Protein AF-A0A2D5ET65-F1 (afdb_monomer_lite)

Foldseek 3Di:
DPDDPPLCVVLQVVLALADPVLLVLLVVLLVPDPDPCSLVLLLLLLLLLLLLVLLLDCVLFFADDDPDDQQPDFCLLVLVLNLLSLVSNLVSLCSSLDPVNVVLVVLVVCCVPPPDPVVNVVSVVVLPDQPHVNSLSSVSNVQSVVLSVVSVVQSVDPGRHPVNSSVSSVSSNVSLCPRNNRNSNDALRDHPSHLDDPDPLLSVLLVLFDPLQNNLLVSLVSLLVVLLVLLVVLLVQLVDLVRNSNNSSSSSVSSVNLVVNLCCLLPVSLVSSVVRLVVVQVPQDPVCCVVCVVVSVVSVVLSVLLSVLSNVLSVLLVVLSCCLRHPQAHGSVPCPSDNCRSVSSNVSSVSNNVSSVVSSVSSSVSSHDDDD

pLDDT: mean 89.98, std 10.89, range [30.38, 98.56]

Secondary structure (DSSP, 8-state):
------TTHHHHHHT-SS-HHHHHHHHHHHHH---TTHHHHHHHHHHHHHHHHHHTSGGGSSSSPP-S-TTTS-THHHHHHHHHHHHHHHHHHHHHHGGGHHHHHHHHHHHHH---HHHHHHHHHHHT--SSHHHHHHHHHHHHHHHHHHHHHHHTSS---HHHHHHHHHHHHHHHHH-SS----STT---TTT-----HHHHHHHHTS-HHHHHHHHHHHHHHHHHHHHHHHHHHHHTSTTTGGGHHHHHHHHHHHHHHHHHIIIIIHHHHHHHHHHHHHHTS-GGGTTTTHHHHHHHHHHHHHHHHHHHHHHHHHHHHHHHIIIIIS--TTTSTT-TTHHHHHHHHHHHHHHHHHHHHHHHHHHHSPPP-

Sequence (372 aa):
MRSGRDVYANLLRDTRGLRREQSRAREGWYAQLDWERKEETLFELEMLLKGFACFGNPRNHPGKPTQEPPVAHDFGAELRIVRDALEQSIDRIRQLLGERDRAFVFSRYLETVLPEDSLRSRLIREQLSQDTPEESLFVLRNTFSSFLEMAEGLLRLGRVSHRLYFSLLGMITREVGRNTYFNPLVALEFRGEFDRIRHADVLEALHDVHEAGHRVVSVTFLALFRALRYVELVDQYAADPATAQRAYVILSVFRSDLRALCRYVGRRACHVMADSFEKRLLDVPAHEIGPRFEDLGHEAARLVSLRATLENLANVLRVEVRRTFERDVPSPAQAGAGEDLGPQLVVATASLRATIHHAITTLCAEIRPRAS

Radius of gyration: 23.4 Å; chains: 1; bounding box: 53×51×70 Å

Structure (mmCIF, N/CA/C/O backbone):
data_AF-A0A2D5ET65-F1
#
_entry.id   AF-A0A2D5ET65-F1
#
loop_
_atom_site.group_PDB
_atom_site.id
_atom_site.type_symbol
_atom_site.label_atom_id
_atom_site.label_alt_id
_atom_site.label_comp_id
_atom_site.label_asym_id
_atom_site.label_entity_id
_atom_site.label_seq_id
_atom_site.pdbx_PDB_ins_code
_atom_site.Cartn_x
_atom_site.Cartn_y
_atom_site.Cartn_z
_atom_site.occupancy
_atom_site.B_iso_or_equiv
_atom_site.auth_seq_id
_atom_site.auth_comp_id
_atom_site.auth_asym_id
_atom_site.auth_atom_id
_atom_site.pdbx_PDB_model_num
ATOM 1 N N . MET A 1 1 ? -7.533 -6.894 -34.050 1.00 30.38 1 MET A N 1
ATOM 2 C CA . MET A 1 1 ? -7.508 -6.710 -32.581 1.00 30.38 1 MET A CA 1
ATOM 3 C C . MET A 1 1 ? -6.533 -7.717 -31.991 1.00 30.38 1 MET A C 1
ATOM 5 O O . MET A 1 1 ? -6.853 -8.898 -31.944 1.00 30.38 1 MET A O 1
ATOM 9 N N . ARG A 1 2 ? -5.308 -7.298 -31.644 1.00 33.72 2 ARG A N 1
ATOM 10 C CA . ARG A 1 2 ? -4.352 -8.174 -30.947 1.00 33.72 2 ARG A CA 1
ATOM 11 C C . ARG A 1 2 ? -4.890 -8.396 -29.532 1.00 33.72 2 ARG A C 1
ATOM 13 O O . ARG A 1 2 ? -5.040 -7.435 -28.789 1.00 33.72 2 ARG A O 1
ATOM 20 N N . SER A 1 3 ? -5.251 -9.637 -29.209 1.00 34.97 3 SER A N 1
ATOM 21 C CA . SER A 1 3 ? -5.684 -10.051 -27.871 1.00 34.97 3 SER A CA 1
ATOM 22 C C . SER A 1 3 ? -4.664 -9.567 -26.841 1.00 34.97 3 SER A C 1
ATOM 24 O O . SER A 1 3 ? -3.491 -9.927 -26.942 1.00 34.97 3 SER A O 1
ATOM 26 N N . GLY A 1 4 ? -5.114 -8.728 -25.903 1.00 39.25 4 GLY A N 1
ATOM 27 C CA . GLY A 1 4 ? -4.302 -8.056 -24.892 1.00 39.25 4 GLY A CA 1
ATOM 28 C C . GLY A 1 4 ? -3.528 -9.046 -24.034 1.00 39.25 4 GLY A C 1
ATOM 29 O O . GLY A 1 4 ? -4.026 -9.548 -23.028 1.00 39.25 4 GLY A O 1
ATOM 30 N N . ARG A 1 5 ? -2.297 -9.346 -24.447 1.00 46.94 5 ARG A N 1
ATOM 31 C CA . ARG A 1 5 ? -1.313 -9.992 -23.590 1.00 46.94 5 ARG A CA 1
ATOM 32 C C . ARG A 1 5 ? -1.000 -8.953 -22.520 1.00 46.94 5 ARG A C 1
ATOM 34 O O . ARG A 1 5 ? -0.381 -7.942 -22.818 1.00 46.94 5 ARG A O 1
ATOM 41 N N . ASP A 1 6 ? -1.540 -9.155 -21.325 1.00 65.00 6 ASP A N 1
ATOM 42 C CA . ASP A 1 6 ? -1.332 -8.259 -20.194 1.00 65.00 6 ASP A CA 1
ATOM 43 C C . ASP A 1 6 ? 0.184 -8.154 -19.942 1.00 65.00 6 ASP A C 1
ATOM 45 O O . ASP A 1 6 ? 0.849 -9.127 -19.577 1.00 65.00 6 ASP A O 1
ATOM 49 N N . VAL A 1 7 ? 0.737 -6.995 -20.309 1.00 66.19 7 VAL A N 1
ATOM 50 C CA . VAL A 1 7 ? 2.163 -6.764 -20.608 1.00 66.19 7 VAL A CA 1
ATOM 51 C C . VAL A 1 7 ? 3.044 -7.128 -19.420 1.00 66.19 7 VAL A C 1
ATOM 53 O O . VAL A 1 7 ? 4.136 -7.665 -19.564 1.00 66.19 7 VAL A O 1
ATOM 56 N N . TYR A 1 8 ? 2.511 -6.937 -18.221 1.00 70.12 8 TYR A N 1
ATOM 57 C CA . TYR A 1 8 ? 3.154 -7.204 -16.944 1.00 70.12 8 TYR A CA 1
ATOM 58 C C . TYR A 1 8 ? 2.434 -8.309 -16.150 1.00 70.12 8 TYR A C 1
ATOM 60 O O . TYR A 1 8 ? 2.667 -8.447 -14.950 1.00 70.12 8 TYR A O 1
ATOM 68 N N . ALA A 1 9 ? 1.622 -9.158 -16.795 1.00 72.88 9 ALA A N 1
ATOM 69 C CA . ALA A 1 9 ? 0.889 -10.250 -16.141 1.00 72.88 9 ALA A CA 1
ATOM 70 C C . ALA A 1 9 ? 1.791 -11.178 -15.324 1.00 72.88 9 ALA A C 1
ATOM 72 O O . ALA A 1 9 ? 1.399 -11.650 -14.259 1.00 72.88 9 ALA A O 1
ATOM 73 N N . ASN A 1 10 ? 3.013 -11.434 -15.802 1.00 68.25 10 ASN A N 1
ATOM 74 C CA . ASN A 1 10 ? 3.985 -12.251 -15.075 1.00 68.25 10 ASN A CA 1
ATOM 75 C C . ASN A 1 10 ? 4.398 -11.585 -13.755 1.00 68.25 10 ASN A C 1
ATOM 77 O O . ASN A 1 10 ? 4.518 -12.264 -12.743 1.00 68.25 10 ASN A O 1
ATOM 81 N N . LEU A 1 11 ? 4.518 -10.254 -13.720 1.00 69.06 11 LEU A N 1
ATOM 82 C CA . LEU A 1 11 ? 4.798 -9.521 -12.483 1.00 69.06 11 LEU A CA 1
ATOM 83 C C . LEU A 1 11 ? 3.614 -9.535 -11.529 1.00 69.06 11 LEU A C 1
ATOM 85 O O . LEU A 1 11 ? 3.826 -9.606 -10.328 1.00 69.06 11 LEU A O 1
ATOM 89 N N . LEU A 1 12 ? 2.388 -9.534 -12.049 1.00 72.31 12 LEU A N 1
ATOM 90 C CA . LEU A 1 12 ? 1.201 -9.704 -11.218 1.00 72.31 12 LEU A CA 1
ATOM 91 C C . LEU A 1 12 ? 1.056 -11.136 -10.691 1.00 72.31 12 LEU A C 1
ATOM 93 O O . LEU A 1 12 ? 0.408 -11.312 -9.666 1.00 72.31 12 LEU A O 1
ATOM 97 N N . ARG A 1 13 ? 1.619 -12.149 -11.371 1.00 62.97 13 ARG A N 1
ATOM 98 C CA . ARG A 1 13 ? 1.525 -13.582 -11.022 1.00 62.97 13 ARG A CA 1
ATOM 99 C C . ARG A 1 13 ? 2.645 -14.071 -10.100 1.00 62.97 13 ARG A C 1
ATOM 101 O O . ARG A 1 13 ? 2.358 -14.809 -9.161 1.00 62.97 13 ARG A O 1
ATOM 108 N N . ASP A 1 14 ? 3.889 -13.673 -10.354 1.00 55.34 14 ASP A N 1
ATOM 109 C CA . ASP A 1 14 ? 5.079 -14.259 -9.717 1.00 55.34 14 ASP A CA 1
ATOM 110 C C . ASP A 1 14 ? 5.431 -13.627 -8.363 1.00 55.34 14 ASP A C 1
ATOM 112 O O . ASP A 1 14 ? 6.224 -14.188 -7.608 1.00 55.34 14 ASP A O 1
ATOM 116 N N . THR A 1 15 ? 4.845 -12.481 -8.008 1.00 53.44 15 THR A N 1
ATOM 117 C CA . THR A 1 15 ? 5.136 -11.815 -6.729 1.00 53.44 15 THR A CA 1
ATOM 118 C C . THR A 1 15 ? 4.282 -12.300 -5.560 1.00 53.44 15 THR A C 1
ATOM 120 O O . THR A 1 15 ? 4.496 -11.828 -4.458 1.00 53.44 15 THR A O 1
ATOM 123 N N . ARG A 1 16 ? 3.329 -13.219 -5.766 1.00 59.84 16 ARG A N 1
ATOM 124 C CA . ARG A 1 16 ? 2.088 -13.273 -4.973 1.00 59.84 16 ARG A CA 1
ATOM 125 C C . ARG A 1 16 ? 2.159 -13.746 -3.520 1.00 59.84 16 ARG A C 1
ATOM 127 O O . ARG A 1 16 ? 1.126 -13.629 -2.866 1.00 59.84 16 ARG A O 1
ATOM 134 N N . GLY A 1 17 ? 3.242 -14.362 -3.035 1.00 62.38 17 GLY A N 1
ATOM 135 C CA . GLY A 1 17 ? 3.301 -15.013 -1.703 1.00 62.38 17 GLY A CA 1
ATOM 136 C C . GLY A 1 17 ? 2.285 -16.160 -1.470 1.00 62.38 17 GLY A C 1
ATOM 137 O O . GLY A 1 17 ? 2.505 -17.029 -0.632 1.00 62.38 17 GLY A O 1
ATOM 138 N N . LEU A 1 18 ? 1.209 -16.190 -2.259 1.00 76.38 18 LEU A N 1
ATOM 139 C CA . LEU A 1 18 ? 0.113 -17.133 -2.343 1.00 76.38 18 LEU A CA 1
ATOM 140 C C . LEU A 1 18 ? 0.489 -18.283 -3.265 1.00 76.38 18 LEU A C 1
ATOM 142 O O . LEU A 1 18 ? 1.074 -18.100 -4.339 1.00 76.38 18 LEU A O 1
ATOM 146 N N . ARG A 1 19 ? 0.043 -19.481 -2.898 1.00 80.88 19 ARG A N 1
ATOM 147 C CA . ARG A 1 19 ? 0.036 -20.622 -3.814 1.00 80.88 19 ARG A CA 1
ATOM 148 C C . ARG A 1 19 ? -0.907 -20.325 -4.984 1.00 80.88 19 ARG A C 1
ATOM 150 O O . ARG A 1 19 ? -1.872 -19.573 -4.853 1.00 80.88 19 ARG A O 1
ATOM 157 N N . ARG A 1 20 ? -0.666 -20.956 -6.139 1.00 80.69 20 ARG A N 1
ATOM 158 C CA . ARG A 1 20 ? -1.484 -20.764 -7.356 1.00 80.69 20 ARG A CA 1
ATOM 159 C C . ARG A 1 20 ? -2.983 -20.967 -7.106 1.00 80.69 20 ARG A C 1
ATOM 161 O O . ARG A 1 20 ? -3.789 -20.221 -7.646 1.00 80.69 20 ARG A O 1
ATOM 168 N N . GLU A 1 21 ? -3.341 -21.954 -6.290 1.00 85.25 21 GLU A N 1
ATOM 169 C CA . GLU A 1 21 ? -4.730 -22.261 -5.924 1.00 85.25 21 GLU A CA 1
ATOM 170 C C . GLU A 1 21 ? -5.370 -21.144 -5.098 1.00 85.25 21 GLU A C 1
ATOM 172 O O . GLU A 1 21 ? -6.413 -20.629 -5.487 1.00 85.25 21 GLU A O 1
ATOM 177 N N . GLN A 1 22 ? -4.695 -20.692 -4.038 1.00 88.69 22 GLN A N 1
ATOM 178 C CA . GLN A 1 22 ? -5.138 -19.565 -3.207 1.00 88.69 22 GLN A CA 1
ATOM 179 C C . GLN A 1 22 ? -5.303 -18.300 -4.051 1.00 88.69 22 GLN A C 1
ATOM 181 O O . GLN A 1 22 ? -6.289 -17.578 -3.955 1.00 88.69 22 GLN A O 1
ATOM 186 N N . SER A 1 23 ? -4.365 -18.053 -4.959 1.00 85.75 23 SER A N 1
ATOM 187 C CA . SER A 1 23 ? -4.477 -16.909 -5.845 1.00 85.75 23 SER A CA 1
ATOM 188 C C . SER A 1 23 ? -5.708 -16.974 -6.756 1.00 85.75 23 SER A C 1
ATOM 190 O O . SER A 1 23 ? -6.342 -15.944 -6.959 1.00 85.75 23 SER A O 1
ATOM 192 N N . ARG A 1 24 ? -6.052 -18.150 -7.294 1.00 87.94 24 ARG A N 1
ATOM 193 C CA . ARG A 1 24 ? -7.265 -18.333 -8.107 1.00 87.94 24 ARG 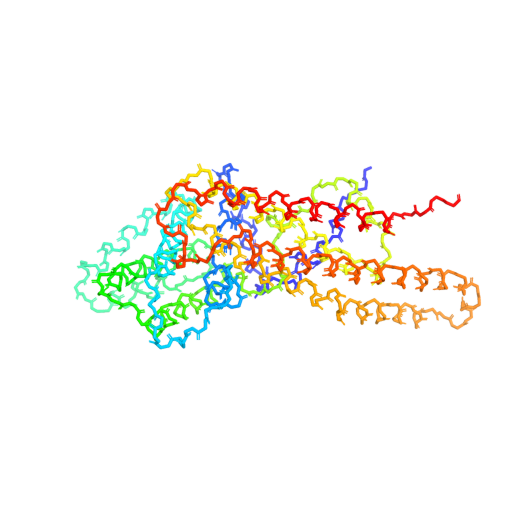A CA 1
ATOM 194 C C . ARG A 1 24 ? -8.533 -18.204 -7.269 1.00 87.94 24 ARG A C 1
ATOM 196 O O . ARG A 1 24 ? -9.487 -17.588 -7.727 1.00 87.94 24 ARG A O 1
ATOM 203 N N . ALA A 1 25 ? -8.536 -18.757 -6.057 1.00 92.12 25 ALA A N 1
ATOM 204 C CA . ALA A 1 25 ? -9.659 -18.642 -5.131 1.00 92.12 25 ALA A CA 1
ATOM 205 C C . ALA A 1 25 ? -9.938 -17.173 -4.783 1.00 92.12 25 ALA A C 1
ATOM 207 O O . ALA A 1 25 ? -11.079 -16.729 -4.856 1.00 92.12 25 ALA A O 1
ATOM 208 N N . ARG A 1 26 ? -8.886 -16.391 -4.519 1.00 92.31 26 ARG A N 1
ATOM 209 C CA . ARG A 1 26 ? -8.985 -14.949 -4.274 1.00 92.31 26 ARG A CA 1
ATOM 210 C C . ARG A 1 26 ? -9.481 -14.161 -5.485 1.00 92.31 26 ARG A C 1
ATOM 212 O O . ARG A 1 26 ? -10.357 -13.318 -5.331 1.00 92.31 26 ARG A O 1
ATOM 219 N N . GLU A 1 27 ? -8.957 -14.440 -6.679 1.00 90.75 27 GLU A N 1
ATOM 220 C CA . GLU A 1 27 ? -9.432 -13.812 -7.921 1.00 90.75 27 GLU A CA 1
ATOM 221 C C . GLU A 1 27 ? -10.915 -14.125 -8.181 1.00 90.75 27 GLU A C 1
ATOM 223 O O . GLU A 1 27 ? -11.681 -13.227 -8.529 1.00 90.75 27 GLU A O 1
ATOM 228 N N . GLY A 1 28 ? -11.326 -15.381 -7.973 1.00 93.00 28 GLY A N 1
ATOM 229 C CA . GLY A 1 28 ? -12.716 -15.818 -8.101 1.00 93.00 28 GLY A CA 1
ATOM 230 C C . GLY A 1 28 ? -13.639 -15.131 -7.095 1.00 93.00 28 GLY A C 1
ATOM 231 O O . GLY A 1 28 ? -14.669 -14.589 -7.488 1.00 93.00 28 GLY A O 1
ATOM 232 N N . TRP A 1 29 ? -13.232 -15.077 -5.826 1.00 94.75 29 TRP A N 1
ATOM 233 C CA . TRP A 1 29 ? -13.937 -14.339 -4.777 1.00 94.75 29 TRP A CA 1
ATOM 234 C C . TRP A 1 29 ? -14.101 -12.857 -5.134 1.00 94.75 29 TRP A C 1
ATOM 236 O O . TRP A 1 29 ? -15.211 -12.332 -5.138 1.00 94.75 29 TRP A O 1
ATOM 246 N N . TYR A 1 30 ? -13.010 -12.186 -5.510 1.00 94.38 30 TYR A N 1
ATOM 247 C CA . TYR A 1 30 ? -13.035 -10.764 -5.849 1.00 94.38 30 TYR A CA 1
ATOM 248 C C . TYR A 1 30 ? -13.949 -10.461 -7.049 1.00 94.38 30 TYR A C 1
ATOM 250 O O . TYR A 1 30 ? -14.651 -9.443 -7.078 1.00 94.38 30 TYR A O 1
ATOM 258 N N . ALA A 1 31 ? -13.978 -11.353 -8.045 1.00 93.38 31 ALA A N 1
ATOM 259 C CA . ALA A 1 31 ? -14.874 -11.231 -9.190 1.00 93.38 31 ALA A CA 1
ATOM 260 C C . ALA A 1 31 ? -16.355 -11.308 -8.781 1.00 93.38 31 ALA A C 1
ATOM 262 O O . ALA A 1 31 ? -17.164 -10.576 -9.346 1.00 93.38 31 ALA A O 1
ATOM 263 N N . GLN A 1 32 ? -16.686 -12.129 -7.779 1.00 93.69 32 GLN A N 1
ATOM 264 C CA . GLN A 1 32 ? -18.047 -12.333 -7.270 1.00 93.69 32 GLN A CA 1
ATOM 265 C C . GLN A 1 32 ? -18.545 -11.227 -6.330 1.00 93.69 32 GLN A C 1
ATOM 267 O O . GLN A 1 32 ? -19.740 -11.171 -6.055 1.00 93.69 32 GLN A O 1
ATOM 272 N N . LEU A 1 33 ? -17.666 -10.349 -5.833 1.00 92.50 33 LEU A N 1
ATOM 273 C CA . LEU A 1 33 ? -18.083 -9.224 -4.995 1.00 92.50 33 LEU A CA 1
ATOM 274 C C . LEU A 1 33 ? -18.996 -8.268 -5.777 1.00 92.50 33 LEU A C 1
ATOM 276 O O . LEU A 1 33 ? -18.546 -7.623 -6.731 1.00 92.50 33 LEU A O 1
ATOM 280 N N . ASP A 1 34 ? -20.239 -8.142 -5.319 1.00 86.19 34 ASP A N 1
ATOM 281 C CA . ASP A 1 34 ? -21.265 -7.233 -5.846 1.00 86.19 34 ASP A CA 1
ATOM 282 C C . ASP A 1 34 ? -21.237 -5.883 -5.105 1.00 86.19 34 ASP A C 1
ATOM 284 O O . ASP A 1 34 ? -22.202 -5.432 -4.493 1.00 86.19 34 ASP A O 1
ATOM 288 N N . TRP A 1 35 ? -20.049 -5.279 -5.059 1.00 88.62 35 TRP A N 1
ATOM 289 C CA . TRP A 1 35 ? -19.798 -4.002 -4.397 1.00 88.62 35 TRP A CA 1
ATOM 290 C C . TRP A 1 35 ? -19.072 -3.074 -5.366 1.00 88.62 35 TRP A C 1
ATOM 292 O O . TRP A 1 35 ? -17.974 -3.390 -5.826 1.00 88.62 35 TRP A O 1
ATOM 302 N N . GLU A 1 36 ? -19.681 -1.928 -5.676 1.00 87.56 36 GLU A N 1
ATOM 303 C CA . GLU A 1 36 ? -19.186 -0.999 -6.702 1.00 87.56 36 GLU A CA 1
ATOM 304 C C . GLU A 1 36 ? -17.771 -0.498 -6.380 1.00 87.56 36 GLU A C 1
ATOM 306 O O . GLU A 1 36 ? -16.881 -0.524 -7.227 1.00 87.56 36 GLU A O 1
ATOM 311 N N . ARG A 1 37 ? -17.527 -0.157 -5.110 1.00 92.56 37 ARG A N 1
ATOM 312 C CA . ARG A 1 37 ? -16.246 0.376 -4.626 1.00 92.56 37 ARG A CA 1
ATOM 313 C C . ARG A 1 37 ? -15.259 -0.705 -4.172 1.00 92.56 37 ARG A C 1
ATOM 315 O O . ARG A 1 37 ? -14.340 -0.424 -3.403 1.00 92.56 37 ARG A O 1
ATOM 322 N N . LYS A 1 38 ? -15.421 -1.962 -4.611 1.00 94.50 38 LYS A N 1
ATOM 323 C CA . LYS A 1 38 ? -14.597 -3.096 -4.138 1.00 94.50 38 LYS A CA 1
ATOM 324 C C . LYS A 1 38 ? -13.105 -2.930 -4.364 1.00 94.50 38 LYS A C 1
ATOM 326 O O . LYS A 1 38 ? -12.321 -3.377 -3.531 1.00 94.50 38 LYS A O 1
ATOM 331 N N . GLU A 1 39 ? -12.714 -2.267 -5.446 1.00 95.19 39 GLU A N 1
ATOM 332 C CA . GLU A 1 39 ? -11.307 -2.010 -5.746 1.00 95.19 39 GLU A CA 1
ATOM 333 C C . GLU A 1 39 ? -10.684 -1.023 -4.756 1.00 95.19 39 GLU A C 1
ATOM 335 O O . GLU A 1 39 ? -9.571 -1.246 -4.276 1.00 95.19 39 GLU A O 1
ATOM 340 N N . GLU A 1 40 ? -11.403 0.052 -4.424 1.00 95.88 40 GLU A N 1
ATOM 341 C CA . GLU A 1 40 ? -10.958 1.037 -3.436 1.00 95.88 40 GLU A CA 1
ATOM 342 C C . GLU A 1 40 ? -10.952 0.437 -2.033 1.00 95.88 40 GLU A C 1
ATOM 344 O O . GLU A 1 40 ? -9.943 0.536 -1.339 1.00 95.88 40 GLU A O 1
ATOM 349 N N . THR A 1 41 ? -12.028 -0.255 -1.645 1.00 97.25 41 THR A N 1
ATOM 350 C CA . THR A 1 41 ? -12.149 -0.904 -0.334 1.00 97.25 41 THR A CA 1
ATOM 351 C C . THR A 1 41 ? -11.035 -1.931 -0.112 1.00 97.25 41 THR A C 1
ATOM 353 O O . THR A 1 41 ? -10.410 -1.939 0.949 1.00 97.25 41 THR A O 1
ATOM 356 N N . LEU A 1 42 ? -10.761 -2.791 -1.102 1.00 97.12 42 LEU A N 1
ATOM 357 C CA . LEU A 1 42 ? -9.716 -3.810 -0.992 1.00 97.12 42 LEU A CA 1
ATOM 358 C C . LEU A 1 42 ? -8.314 -3.190 -0.973 1.00 97.12 42 LEU A C 1
ATOM 360 O O . LEU A 1 42 ? -7.465 -3.618 -0.190 1.00 97.12 42 LEU A O 1
ATOM 364 N N . PHE A 1 43 ? -8.071 -2.181 -1.811 1.00 97.44 43 PHE A N 1
ATOM 365 C CA . PHE A 1 43 ? -6.802 -1.460 -1.808 1.00 97.44 43 PHE A CA 1
ATOM 366 C C . PHE A 1 43 ? -6.538 -0.796 -0.459 1.00 97.44 43 PHE A C 1
ATOM 368 O O . PHE A 1 43 ? -5.467 -0.975 0.117 1.00 97.44 43 PHE A O 1
ATOM 375 N N . GLU A 1 44 ? -7.517 -0.057 0.059 1.00 98.38 44 GLU A N 1
ATOM 376 C CA . GLU A 1 44 ? -7.417 0.623 1.343 1.00 98.38 44 GLU A CA 1
ATOM 377 C C . GLU A 1 44 ? -7.165 -0.372 2.478 1.00 98.38 44 GLU A C 1
ATOM 379 O O . GLU A 1 44 ? -6.250 -0.155 3.272 1.00 98.38 44 GLU A O 1
ATOM 384 N N . LEU A 1 45 ? -7.894 -1.498 2.509 1.00 98.56 45 LEU A N 1
ATOM 385 C CA . LEU A 1 45 ? -7.647 -2.562 3.479 1.00 98.56 45 LEU A CA 1
ATOM 386 C C . LEU A 1 45 ? -6.195 -3.046 3.406 1.00 98.56 45 LEU A C 1
ATOM 388 O O . LEU A 1 45 ? -5.503 -3.025 4.420 1.00 98.56 45 LEU A O 1
ATOM 392 N N . GLU A 1 46 ? -5.694 -3.442 2.232 1.00 97.31 46 GLU A N 1
ATOM 393 C CA . GLU A 1 46 ? -4.312 -3.927 2.125 1.00 97.31 46 GLU A CA 1
ATOM 394 C C . GLU A 1 46 ? -3.279 -2.862 2.517 1.00 97.31 46 GLU A C 1
ATOM 396 O O . GLU A 1 46 ? -2.240 -3.190 3.098 1.00 97.31 46 GLU A O 1
ATOM 401 N N . MET A 1 47 ? -3.557 -1.583 2.261 1.00 97.88 47 MET A N 1
ATOM 402 C CA . MET A 1 47 ? -2.660 -0.512 2.685 1.00 97.88 47 MET A CA 1
ATOM 403 C C . MET A 1 47 ? -2.698 -0.276 4.191 1.00 97.88 47 MET A C 1
ATOM 405 O O . MET A 1 47 ? -1.645 -0.034 4.775 1.00 97.88 47 MET A O 1
ATOM 409 N N . LEU A 1 48 ? -3.845 -0.435 4.849 1.00 98.50 48 LEU A N 1
ATOM 410 C CA . LEU A 1 48 ? -3.924 -0.420 6.312 1.00 98.50 48 LEU A CA 1
ATOM 411 C C . LEU A 1 48 ? -3.172 -1.613 6.921 1.00 98.50 48 LEU A C 1
ATOM 413 O O . LEU A 1 48 ? -2.336 -1.423 7.806 1.00 98.50 48 LEU A O 1
ATOM 417 N N . LEU A 1 49 ? -3.372 -2.823 6.382 1.00 98.25 49 LEU A N 1
ATOM 418 C CA . LEU A 1 49 ? -2.679 -4.041 6.824 1.00 98.25 49 LEU A CA 1
ATOM 419 C C . LEU A 1 49 ? -1.152 -3.894 6.731 1.00 98.25 49 LEU A C 1
ATOM 421 O O . LEU A 1 49 ? -0.427 -4.181 7.687 1.00 98.25 49 LEU A O 1
ATOM 425 N N . LYS A 1 50 ? -0.651 -3.395 5.595 1.00 97.81 50 LYS A N 1
ATOM 426 C CA . LYS A 1 50 ? 0.774 -3.084 5.406 1.00 97.81 50 LYS A CA 1
ATOM 427 C C . LYS A 1 50 ? 1.234 -1.937 6.303 1.00 97.81 50 LYS A C 1
ATOM 429 O O . LYS A 1 50 ? 2.373 -1.913 6.784 1.00 97.81 50 LYS A O 1
ATOM 434 N N . GLY A 1 51 ? 0.335 -0.988 6.516 1.00 97.94 51 GLY A N 1
ATOM 435 C CA . GLY A 1 51 ? 0.507 0.197 7.326 1.00 97.94 51 GLY A CA 1
ATOM 436 C C . GLY A 1 51 ? 0.850 -0.106 8.771 1.00 97.94 51 GLY A C 1
ATOM 437 O O . GLY A 1 51 ? 1.763 0.529 9.285 1.00 97.94 51 GLY A O 1
ATOM 438 N N . PHE A 1 52 ? 0.251 -1.120 9.398 1.00 98.06 52 PHE A N 1
ATOM 439 C CA . PHE A 1 52 ? 0.619 -1.510 10.766 1.00 98.06 52 PHE A CA 1
ATOM 440 C C . PHE A 1 52 ? 2.108 -1.859 10.898 1.00 98.06 52 PHE A C 1
ATOM 442 O O . PHE A 1 52 ? 2.789 -1.374 11.804 1.00 98.06 52 PHE A O 1
ATOM 449 N N . ALA A 1 53 ? 2.653 -2.621 9.946 1.00 96.38 53 ALA A N 1
ATOM 450 C CA . ALA A 1 53 ? 4.072 -2.969 9.940 1.00 96.38 53 ALA A CA 1
ATOM 451 C C . ALA A 1 53 ? 4.961 -1.755 9.626 1.00 96.38 53 ALA A C 1
ATOM 453 O O . ALA A 1 53 ? 6.008 -1.552 10.245 1.00 96.38 53 ALA A O 1
ATOM 454 N N . CYS A 1 54 ? 4.550 -0.931 8.659 1.00 97.44 54 CYS A N 1
ATOM 455 C CA . CYS A 1 54 ? 5.331 0.222 8.218 1.00 97.44 54 CYS A CA 1
ATOM 456 C C . CYS A 1 54 ? 5.331 1.362 9.247 1.00 97.44 54 CYS A C 1
ATOM 458 O O . CYS A 1 54 ? 6.368 2.002 9.427 1.00 97.44 54 CYS A O 1
ATOM 460 N N . PHE A 1 55 ? 4.208 1.598 9.926 1.00 97.00 55 PHE A N 1
ATOM 461 C CA . PHE A 1 55 ? 4.045 2.588 10.992 1.00 97.00 55 PHE A CA 1
ATOM 462 C C . PHE A 1 55 ? 4.734 2.145 12.288 1.00 97.00 55 PHE A C 1
ATOM 464 O O . PHE A 1 55 ? 5.225 2.976 13.043 1.00 97.00 55 PHE A O 1
ATOM 471 N N . GLY A 1 56 ? 4.897 0.838 12.506 1.00 93.12 56 GLY A N 1
ATOM 472 C CA . GLY A 1 56 ? 5.774 0.306 13.550 1.00 93.12 56 GLY A CA 1
ATOM 473 C C . GLY A 1 56 ? 7.267 0.557 13.324 1.00 93.12 56 GLY A C 1
ATOM 474 O O . GLY A 1 56 ? 8.077 0.131 14.134 1.00 93.12 56 GLY A O 1
ATOM 475 N N . ASN A 1 57 ? 7.677 1.235 12.251 1.00 92.31 57 ASN A N 1
ATOM 476 C CA . ASN A 1 57 ? 9.059 1.650 12.049 1.00 92.31 57 ASN A CA 1
ATOM 477 C C . ASN A 1 57 ? 9.163 3.182 12.118 1.00 92.31 57 ASN A C 1
ATOM 479 O O . ASN A 1 57 ? 8.823 3.846 11.135 1.00 92.31 57 ASN A O 1
ATOM 483 N N . PRO A 1 58 ? 9.721 3.759 13.201 1.00 89.00 58 PRO A N 1
ATOM 484 C CA . PRO A 1 58 ? 9.847 5.211 13.358 1.00 89.00 58 PRO A CA 1
ATOM 485 C C . PRO A 1 58 ? 10.591 5.911 12.214 1.00 89.00 58 PRO A C 1
ATOM 487 O O . PRO A 1 58 ? 10.375 7.087 11.951 1.00 89.00 58 PRO A O 1
ATOM 490 N N . ARG A 1 59 ? 11.434 5.196 11.451 1.00 90.50 59 ARG A N 1
ATOM 491 C CA . ARG A 1 59 ? 12.097 5.765 10.262 1.00 90.50 59 ARG A CA 1
ATOM 492 C C . ARG A 1 59 ? 11.117 6.174 9.168 1.00 90.50 59 ARG A C 1
ATOM 494 O O . ARG A 1 59 ? 11.535 6.863 8.232 1.00 90.50 59 ARG A O 1
ATOM 501 N N . ASN A 1 60 ? 9.890 5.666 9.199 1.00 94.62 60 ASN A N 1
ATOM 502 C CA . ASN A 1 60 ? 8.841 5.998 8.247 1.00 94.62 60 ASN A CA 1
ATOM 503 C C . ASN A 1 60 ? 7.980 7.175 8.718 1.00 94.62 60 ASN A C 1
ATOM 505 O O . ASN A 1 60 ? 7.334 7.793 7.878 1.00 94.62 60 ASN A O 1
ATOM 509 N N . HIS A 1 61 ? 8.035 7.548 9.999 1.00 92.94 61 HIS A N 1
ATOM 510 C CA . HIS A 1 61 ? 7.254 8.664 10.526 1.00 92.94 61 HIS A CA 1
ATOM 511 C C . HIS A 1 61 ? 7.731 10.009 9.962 1.00 92.94 61 HIS A C 1
ATOM 513 O O . HIS A 1 61 ? 8.941 10.207 9.785 1.00 92.94 61 HIS A O 1
ATOM 519 N N . PRO A 1 62 ? 6.804 10.917 9.631 1.00 93.06 62 PRO A N 1
ATOM 520 C CA . PRO A 1 62 ? 7.129 12.296 9.291 1.00 93.06 62 PRO A CA 1
ATOM 521 C C . PRO A 1 62 ? 7.550 13.104 10.527 1.00 93.06 62 PRO A C 1
ATOM 523 O O . PRO A 1 62 ? 7.474 12.640 11.666 1.00 93.06 62 PRO A O 1
ATOM 526 N N . GLY A 1 63 ? 8.014 14.321 10.273 1.00 87.81 63 GLY A N 1
ATOM 527 C CA . GLY A 1 63 ? 8.694 15.181 11.222 1.00 87.81 63 GLY A CA 1
ATOM 528 C C . GLY A 1 63 ? 10.173 14.834 11.397 1.00 87.81 63 GLY A C 1
ATOM 529 O O . GLY A 1 63 ? 10.702 13.838 10.888 1.00 87.81 63 GLY A O 1
ATOM 530 N N . LYS A 1 64 ? 10.873 15.704 12.127 1.00 81.06 64 LYS A N 1
ATOM 531 C CA . LYS A 1 64 ? 12.264 15.452 12.512 1.00 81.06 64 LYS A CA 1
ATOM 532 C C . LYS A 1 64 ? 12.312 14.275 13.493 1.00 81.06 64 LYS A C 1
ATOM 534 O O . LYS A 1 64 ? 11.472 14.224 14.389 1.00 81.06 64 LYS A O 1
ATOM 539 N N . PRO A 1 65 ? 13.300 13.368 13.375 1.00 76.25 65 PRO A N 1
ATOM 540 C CA . PRO A 1 65 ? 13.485 12.306 14.352 1.00 76.25 65 PRO A CA 1
ATOM 541 C C . PRO A 1 65 ? 13.597 12.883 15.762 1.00 76.25 65 PRO A C 1
ATOM 543 O O . PRO A 1 65 ? 14.390 13.797 16.003 1.00 76.25 65 PRO A O 1
ATOM 546 N N . THR A 1 66 ? 12.807 12.337 16.680 1.00 74.88 66 THR A N 1
ATOM 547 C CA . THR A 1 66 ? 12.859 12.691 18.094 1.00 74.88 66 THR A CA 1
ATOM 548 C C . THR A 1 66 ? 14.263 12.417 18.643 1.00 74.88 66 THR A C 1
ATOM 550 O O . THR A 1 66 ? 14.822 11.345 18.413 1.00 74.88 66 THR A O 1
ATOM 553 N N . GLN A 1 67 ? 14.852 13.393 19.343 1.00 77.38 67 GLN A N 1
ATOM 554 C CA . GLN A 1 67 ? 16.139 13.208 20.035 1.00 77.38 67 GLN A CA 1
ATOM 555 C C . GLN A 1 67 ? 15.983 12.536 21.405 1.00 77.38 67 GLN A C 1
ATOM 557 O O . GLN A 1 67 ? 16.959 12.059 21.980 1.00 77.38 67 GLN A O 1
ATOM 562 N N . GLU A 1 68 ? 14.758 12.495 21.923 1.00 82.06 68 GLU A N 1
ATOM 563 C CA . GLU A 1 68 ? 14.410 11.790 23.148 1.00 82.06 68 GLU A CA 1
ATOM 564 C C . GLU A 1 68 ? 14.625 10.272 22.996 1.00 82.06 68 GLU A C 1
ATOM 566 O O . GLU A 1 68 ? 14.257 9.689 21.968 1.00 82.06 68 GLU A O 1
ATOM 571 N N . PRO A 1 69 ? 15.213 9.598 24.002 1.00 84.69 69 PRO A N 1
ATOM 572 C CA . PRO A 1 69 ? 15.361 8.154 23.961 1.00 84.69 69 PRO A CA 1
ATOM 573 C C . PRO A 1 69 ? 13.983 7.470 23.936 1.00 84.69 69 PRO A C 1
ATOM 575 O O . PRO A 1 69 ? 13.073 7.904 24.646 1.00 84.69 69 PRO A O 1
ATOM 578 N N . PRO A 1 70 ? 13.822 6.336 23.224 1.00 82.19 70 PRO A N 1
ATOM 579 C CA . PRO A 1 70 ? 12.520 5.680 23.078 1.00 82.19 70 PRO A CA 1
ATOM 580 C C . PRO A 1 70 ? 11.833 5.306 24.400 1.00 82.19 70 PRO A C 1
ATOM 582 O O . PRO A 1 70 ? 10.617 5.200 24.454 1.00 82.19 70 PRO A O 1
ATOM 585 N N . VAL A 1 71 ? 12.597 5.100 25.477 1.00 85.19 71 VAL A N 1
ATOM 586 C CA . VAL A 1 71 ? 12.057 4.785 26.811 1.00 85.19 71 VAL A CA 1
ATOM 587 C C . VAL A 1 71 ? 11.349 5.989 27.444 1.00 85.19 71 VAL A C 1
ATOM 589 O O . VAL A 1 71 ? 10.410 5.799 28.214 1.00 85.19 71 VAL A O 1
ATOM 592 N N . ALA A 1 72 ? 11.784 7.210 27.121 1.00 86.25 72 ALA A N 1
ATOM 593 C CA . ALA A 1 72 ? 11.244 8.446 27.676 1.00 86.25 72 ALA A CA 1
ATOM 594 C C . ALA A 1 72 ? 10.060 9.009 26.859 1.00 86.25 72 ALA A C 1
ATOM 596 O O . ALA A 1 72 ? 9.193 9.645 27.453 1.00 86.25 72 ALA A O 1
ATOM 597 N N . HIS A 1 73 ? 9.929 8.625 25.583 1.00 90.06 73 HIS A N 1
ATOM 598 C CA . HIS A 1 73 ? 8.783 8.971 24.731 1.00 90.06 73 HIS A CA 1
ATOM 599 C C . HIS A 1 73 ? 7.472 8.315 25.205 1.00 90.06 73 HIS A C 1
ATOM 601 O O . HIS A 1 73 ? 7.456 7.150 25.626 1.00 90.06 73 HIS A O 1
ATOM 607 N N . ASP A 1 74 ? 6.368 9.057 25.120 1.00 92.25 74 ASP A N 1
ATOM 608 C CA . ASP A 1 74 ? 5.007 8.544 25.299 1.00 92.25 74 ASP A CA 1
ATOM 609 C C . ASP A 1 74 ? 4.370 8.265 23.934 1.00 92.25 74 ASP A C 1
ATOM 611 O O . ASP A 1 74 ? 4.164 9.174 23.135 1.00 92.25 74 ASP A O 1
ATOM 615 N N . PHE A 1 75 ? 4.029 7.001 23.686 1.00 93.88 75 PHE A N 1
ATOM 616 C CA . PHE A 1 75 ? 3.478 6.532 22.413 1.00 93.88 75 PHE A CA 1
ATOM 617 C C . PHE A 1 75 ? 1.951 6.688 22.309 1.00 93.88 75 PHE A C 1
ATOM 619 O O . PHE A 1 75 ? 1.315 6.061 21.460 1.00 93.88 75 PHE A O 1
ATOM 626 N N . GLY A 1 76 ? 1.321 7.471 23.191 1.00 94.38 76 GLY A N 1
ATOM 627 C CA . GLY A 1 76 ? -0.132 7.646 23.206 1.00 94.38 76 GLY A CA 1
ATOM 628 C C . GLY A 1 76 ? -0.698 8.260 21.920 1.00 94.38 76 GLY A C 1
ATOM 629 O O . GLY A 1 76 ? -1.796 7.894 21.500 1.00 94.38 76 GLY A O 1
ATOM 630 N N . ALA A 1 77 ? 0.038 9.164 21.266 1.00 92.50 77 ALA A N 1
ATOM 631 C CA . ALA A 1 77 ? -0.390 9.765 20.000 1.00 92.50 77 ALA A CA 1
ATOM 632 C C . ALA A 1 77 ? -0.368 8.747 18.853 1.00 92.50 77 ALA A C 1
ATOM 634 O O . ALA A 1 77 ? -1.336 8.609 18.107 1.00 92.50 77 ALA A O 1
ATOM 635 N N . GLU A 1 78 ? 0.708 7.977 18.760 1.00 94.75 78 GLU A N 1
ATOM 636 C CA . GLU A 1 78 ? 0.877 6.918 17.778 1.00 94.75 78 GLU A CA 1
ATOM 637 C C . GLU A 1 78 ? -0.124 5.783 18.007 1.00 94.75 78 GLU A C 1
ATOM 639 O O . GLU A 1 78 ? -0.682 5.249 17.051 1.00 94.75 78 GLU A O 1
ATOM 644 N N . LEU A 1 79 ? -0.408 5.434 19.265 1.00 96.38 79 LEU A N 1
ATOM 645 C CA . LEU A 1 79 ? -1.397 4.411 19.584 1.00 96.38 79 LEU A CA 1
ATOM 646 C C . LEU A 1 79 ? -2.822 4.832 19.190 1.00 96.38 79 LEU A C 1
ATOM 648 O O . LEU A 1 79 ? -3.578 3.982 18.726 1.00 96.38 79 LEU A O 1
ATOM 652 N N . ARG A 1 80 ? -3.183 6.120 19.302 1.00 95.69 80 ARG A N 1
ATOM 653 C CA . ARG A 1 80 ? -4.470 6.636 18.789 1.00 95.69 80 ARG A CA 1
ATOM 654 C C . ARG A 1 80 ? -4.596 6.438 17.280 1.00 95.69 80 ARG A C 1
ATOM 656 O O . ARG A 1 80 ? -5.600 5.908 16.827 1.00 95.69 80 ARG A O 1
ATOM 663 N N . ILE A 1 81 ? -3.541 6.740 16.525 1.00 96.56 81 ILE A N 1
ATOM 664 C CA . ILE A 1 81 ? -3.501 6.496 15.074 1.00 96.56 81 ILE A CA 1
ATOM 665 C C . ILE A 1 81 ? -3.673 5.002 14.758 1.00 96.56 81 ILE A C 1
ATOM 667 O O . ILE A 1 81 ? -4.405 4.639 13.839 1.00 96.56 81 ILE A O 1
ATOM 671 N N . VAL A 1 82 ? -3.016 4.120 15.521 1.00 97.75 82 VAL A N 1
ATOM 672 C CA . VAL A 1 82 ? -3.153 2.663 15.353 1.00 97.75 82 VAL A CA 1
ATOM 673 C C . VAL A 1 82 ? -4.575 2.194 15.666 1.00 97.75 82 VAL A C 1
ATOM 675 O O . VAL A 1 82 ? -5.108 1.381 14.914 1.00 97.75 82 VAL A O 1
ATOM 678 N N . ARG A 1 83 ? -5.199 2.711 16.732 1.00 97.88 83 ARG A N 1
ATOM 679 C CA . ARG A 1 83 ? -6.606 2.444 17.071 1.00 97.88 83 ARG A CA 1
ATOM 680 C C . ARG A 1 83 ? -7.528 2.850 15.917 1.00 97.88 83 ARG A C 1
ATOM 682 O O . ARG A 1 83 ? -8.294 2.018 15.444 1.00 97.88 83 ARG A O 1
ATOM 689 N N . ASP A 1 84 ? -7.393 4.070 15.405 1.00 97.25 84 ASP A N 1
ATOM 690 C CA . ASP A 1 84 ? -8.253 4.582 14.327 1.00 97.25 84 ASP A CA 1
ATOM 691 C C . ASP A 1 84 ? -8.076 3.783 13.026 1.00 97.25 84 ASP A C 1
ATOM 693 O O . ASP A 1 84 ? -9.023 3.581 12.266 1.00 97.25 84 ASP A O 1
ATOM 697 N N . ALA A 1 85 ? -6.862 3.294 12.765 1.00 98.00 85 ALA A N 1
ATOM 698 C CA . ALA A 1 85 ? -6.584 2.407 11.643 1.00 98.00 85 ALA A CA 1
ATOM 699 C C . ALA A 1 85 ? -7.143 0.986 11.845 1.00 98.00 85 ALA A C 1
ATOM 701 O O . ALA A 1 85 ? -7.525 0.346 10.862 1.00 98.00 85 ALA A O 1
ATOM 702 N N . LEU A 1 86 ? -7.212 0.479 13.084 1.00 98.56 86 LEU A N 1
ATOM 703 C CA . LEU A 1 86 ? -7.879 -0.790 13.408 1.00 98.56 86 LEU A CA 1
ATOM 704 C C . LEU A 1 86 ? -9.388 -0.691 13.173 1.00 98.56 86 LEU A C 1
ATOM 706 O O . LEU A 1 86 ? -9.933 -1.556 12.491 1.00 98.56 86 LEU A O 1
ATOM 710 N N . GLU A 1 87 ? -10.036 0.371 13.661 1.00 98.19 87 GLU A N 1
ATOM 711 C CA . GLU A 1 87 ? -11.459 0.652 13.401 1.00 98.19 87 GLU A CA 1
ATOM 712 C C . GLU A 1 87 ? -11.743 0.676 11.898 1.00 98.19 87 GLU A C 1
ATOM 714 O O . GLU A 1 87 ? -12.594 -0.060 11.397 1.00 98.19 87 GLU A O 1
ATOM 719 N N . GLN A 1 88 ? -10.944 1.443 11.157 1.00 98.06 88 GLN A N 1
ATOM 720 C CA . GLN A 1 88 ? -11.082 1.548 9.713 1.00 98.06 88 GLN A CA 1
ATOM 721 C C . GLN A 1 88 ? -10.869 0.204 9.005 1.00 98.06 88 GLN A C 1
ATOM 723 O O . GLN A 1 88 ? -11.604 -0.141 8.079 1.00 98.06 88 GLN A O 1
ATOM 728 N N . SER A 1 89 ? -9.884 -0.584 9.443 1.00 98.50 89 SER A N 1
ATOM 729 C CA . SER A 1 89 ? -9.636 -1.918 8.888 1.00 98.50 89 SER A CA 1
ATOM 730 C C . SER A 1 89 ? -10.830 -2.841 9.117 1.00 98.50 89 SER A C 1
ATOM 732 O O . SER A 1 89 ? -11.237 -3.545 8.194 1.00 98.50 89 SER A O 1
ATOM 734 N N . ILE A 1 90 ? -11.422 -2.810 10.316 1.00 98.12 90 ILE A N 1
ATOM 735 C CA . ILE A 1 90 ? -12.642 -3.557 10.635 1.00 98.12 90 ILE A CA 1
ATOM 736 C C . ILE A 1 90 ? -13.760 -3.129 9.685 1.00 98.12 90 ILE A C 1
ATOM 738 O O . ILE A 1 90 ? -14.360 -3.990 9.049 1.00 98.12 90 ILE A O 1
ATOM 742 N N . ASP A 1 91 ? -13.996 -1.833 9.497 1.00 97.38 91 ASP A N 1
ATOM 743 C CA . ASP A 1 91 ? -15.044 -1.351 8.593 1.00 97.38 91 ASP A CA 1
ATOM 744 C C . ASP A 1 91 ? -14.835 -1.779 7.136 1.00 97.38 91 ASP A C 1
ATOM 746 O O . ASP A 1 91 ? -15.794 -2.154 6.457 1.00 97.38 91 ASP A O 1
ATOM 750 N N . ARG A 1 92 ? -13.591 -1.807 6.645 1.00 97.81 92 ARG A N 1
ATOM 751 C CA . ARG A 1 92 ? -13.287 -2.325 5.300 1.00 97.81 92 ARG A CA 1
ATOM 752 C C . ARG A 1 92 ? -13.491 -3.831 5.192 1.00 97.81 92 ARG A C 1
ATOM 754 O O . ARG A 1 92 ? -14.050 -4.296 4.201 1.00 97.81 92 ARG A O 1
ATOM 761 N N . ILE A 1 93 ? -13.127 -4.590 6.223 1.00 97.44 93 ILE A N 1
ATOM 762 C CA . ILE A 1 93 ? -13.404 -6.029 6.286 1.00 97.44 93 ILE A CA 1
ATOM 763 C C . ILE A 1 93 ? -14.917 -6.290 6.266 1.00 97.44 93 ILE A C 1
ATOM 765 O O . ILE A 1 93 ? -15.377 -7.164 5.534 1.00 97.44 93 ILE A O 1
ATOM 769 N N . ARG A 1 94 ? -15.705 -5.513 7.018 1.00 95.75 94 ARG A N 1
ATOM 770 C CA . ARG A 1 94 ? -17.175 -5.610 7.047 1.00 95.75 94 ARG A CA 1
ATOM 771 C C . ARG A 1 94 ? -17.786 -5.382 5.666 1.00 95.75 94 ARG A C 1
ATOM 773 O O . ARG A 1 94 ? -18.603 -6.183 5.223 1.00 95.75 94 ARG A O 1
ATOM 780 N N . GLN A 1 95 ? -17.335 -4.346 4.958 1.00 95.50 95 GLN A N 1
ATOM 781 C CA . GLN A 1 95 ? -17.771 -4.066 3.584 1.00 95.50 95 GLN A CA 1
ATOM 782 C C . GLN A 1 95 ? -17.450 -5.220 2.624 1.00 95.50 95 GLN A C 1
ATOM 784 O O . GLN A 1 95 ? -18.302 -5.604 1.830 1.00 95.50 95 GLN A O 1
ATOM 789 N N . LEU A 1 96 ? -16.253 -5.810 2.722 1.00 95.62 96 LEU A N 1
ATOM 790 C CA . LEU A 1 96 ? -15.836 -6.930 1.868 1.00 95.62 96 LEU A CA 1
ATOM 791 C C . LEU A 1 96 ? -16.536 -8.256 2.207 1.00 95.62 96 LEU A C 1
ATOM 793 O O . LEU A 1 96 ? -16.679 -9.108 1.334 1.00 95.62 96 LEU A O 1
ATOM 797 N N . LEU A 1 97 ? -16.969 -8.443 3.458 1.00 93.88 97 LEU A N 1
ATOM 798 C CA . LEU A 1 97 ? -17.752 -9.608 3.883 1.00 93.88 97 LEU A CA 1
ATOM 799 C C . LEU A 1 97 ? -19.238 -9.501 3.500 1.00 93.88 97 LEU A C 1
ATOM 801 O O . LEU A 1 97 ? -19.907 -10.530 3.378 1.00 93.88 97 LEU A O 1
ATOM 805 N N . GLY A 1 98 ? -19.768 -8.286 3.327 1.00 90.88 98 GLY A N 1
ATOM 806 C CA . GLY A 1 98 ? -21.173 -8.058 2.989 1.00 90.88 98 GLY A CA 1
ATOM 807 C C . GLY A 1 98 ? -22.116 -8.699 4.011 1.00 90.88 98 GLY A C 1
ATOM 808 O O . GLY A 1 98 ? -21.961 -8.528 5.216 1.00 90.88 98 GLY A O 1
ATOM 809 N N . GLU A 1 99 ? -23.091 -9.489 3.558 1.00 88.19 99 GLU A N 1
ATOM 810 C CA . GLU A 1 99 ? -24.045 -10.149 4.464 1.00 88.19 99 GLU A CA 1
ATOM 811 C C . GLU A 1 99 ? -23.409 -11.195 5.391 1.00 88.19 99 GLU A C 1
ATOM 813 O O . GLU A 1 99 ? -23.935 -11.460 6.477 1.00 88.19 99 GLU A O 1
ATOM 818 N N . ARG A 1 100 ? -22.255 -11.761 5.009 1.00 86.81 100 ARG A N 1
ATOM 819 C CA . ARG A 1 100 ? -21.548 -12.769 5.816 1.00 86.81 100 ARG A CA 1
ATOM 820 C C . ARG A 1 100 ? -20.965 -12.193 7.105 1.00 86.81 100 ARG A C 1
ATOM 822 O O . ARG A 1 100 ? -20.673 -12.940 8.033 1.00 86.81 100 ARG A O 1
ATOM 829 N N . ASP A 1 101 ? -20.899 -10.869 7.211 1.00 88.12 101 ASP A N 1
ATOM 830 C CA . ASP A 1 101 ? -20.670 -10.122 8.449 1.00 88.12 101 ASP A CA 1
ATOM 831 C C . ASP A 1 101 ? -21.570 -10.595 9.603 1.00 88.12 101 ASP A C 1
ATOM 833 O O . ASP A 1 101 ? -21.115 -10.745 10.733 1.00 88.12 101 ASP A O 1
ATOM 837 N N . ARG A 1 102 ? -22.839 -10.925 9.327 1.00 85.31 102 ARG A N 1
ATOM 838 C CA . ARG A 1 102 ? -23.787 -11.352 10.371 1.00 85.31 102 ARG A CA 1
ATOM 839 C C . ARG A 1 102 ? -23.358 -12.656 11.050 1.00 85.31 102 ARG A C 1
ATOM 841 O O . ARG A 1 102 ? -23.597 -12.828 12.245 1.00 85.31 102 ARG A O 1
ATOM 848 N N . ALA A 1 103 ? -22.680 -13.545 10.319 1.00 80.75 103 ALA A N 1
ATOM 849 C CA . ALA A 1 103 ? -22.138 -14.781 10.879 1.00 80.75 103 ALA A CA 1
ATOM 850 C C . ALA A 1 103 ? -21.072 -14.500 11.951 1.00 80.75 103 ALA A C 1
ATOM 852 O O . ALA A 1 103 ? -20.956 -15.259 12.910 1.00 80.75 103 ALA A O 1
ATOM 853 N N . PHE A 1 104 ? -20.349 -13.379 11.847 1.00 79.00 104 PHE A N 1
ATOM 854 C CA . PHE A 1 104 ? -19.381 -12.966 12.864 1.00 79.00 104 PHE A CA 1
ATOM 855 C C . PHE A 1 104 ? -20.071 -12.619 14.171 1.00 79.00 104 PHE A C 1
ATOM 857 O O . PHE A 1 104 ? -19.676 -13.114 15.221 1.00 79.00 104 PHE A O 1
ATOM 864 N N . VAL A 1 105 ? -21.132 -11.815 14.103 1.00 78.56 105 VAL A N 1
ATOM 865 C CA . VAL A 1 105 ? -21.887 -11.395 15.291 1.00 78.56 105 VAL A CA 1
ATOM 866 C C . VAL A 1 105 ? -22.448 -12.615 16.020 1.00 78.56 105 VAL A C 1
ATOM 868 O O . VAL A 1 105 ? -22.331 -12.719 17.240 1.00 78.56 105 VAL A O 1
ATOM 871 N N . PHE A 1 106 ? -22.987 -13.576 15.265 1.00 81.69 106 PHE A N 1
ATOM 872 C CA . PHE A 1 106 ? -23.470 -14.836 15.820 1.00 81.69 106 PHE A CA 1
ATOM 873 C C . PHE A 1 106 ? -22.347 -15.666 16.459 1.00 81.69 106 PHE A C 1
ATOM 875 O O . PHE A 1 106 ? -22.503 -16.171 17.568 1.00 81.69 106 PHE A O 1
ATOM 882 N N . SER A 1 107 ? -21.191 -15.768 15.801 1.00 80.25 107 SER A N 1
ATOM 883 C CA . SER A 1 107 ? -20.037 -16.512 16.314 1.00 80.25 107 SER A CA 1
ATOM 884 C C . SER A 1 107 ? -19.488 -15.916 17.619 1.00 80.25 107 SER A C 1
ATOM 886 O O . SER A 1 107 ? -19.296 -16.641 18.593 1.00 80.25 107 SER A O 1
ATOM 888 N N . ARG A 1 108 ? -19.352 -14.584 17.689 1.00 79.62 108 ARG A N 1
ATOM 889 C CA . ARG A 1 108 ? -18.950 -13.846 18.902 1.00 79.62 108 ARG A CA 1
ATOM 890 C C . ARG A 1 108 ? -19.949 -14.027 20.043 1.00 79.62 108 ARG A C 1
ATOM 892 O O . ARG A 1 108 ? -19.551 -14.136 21.197 1.00 79.62 108 ARG A O 1
ATOM 899 N N . TYR A 1 109 ? -21.244 -14.070 19.730 1.00 81.50 109 TYR A N 1
ATOM 900 C CA . TYR A 1 109 ? -22.269 -14.386 20.721 1.00 81.50 109 TYR A CA 1
ATOM 901 C C . TYR A 1 109 ? -22.073 -15.801 21.279 1.00 81.50 109 TYR A C 1
ATOM 903 O O . TYR A 1 109 ? -22.021 -15.962 22.499 1.00 81.50 109 TYR A O 1
ATOM 911 N N . LEU A 1 110 ? -21.872 -16.805 20.413 1.00 82.12 110 LEU A N 1
ATOM 912 C CA . LEU A 1 110 ? -21.646 -18.196 20.826 1.00 82.12 110 LEU A CA 1
ATOM 913 C C . LEU A 1 110 ? -20.448 -18.351 21.772 1.00 82.12 110 LEU A C 1
ATOM 915 O O . LEU A 1 110 ? -20.557 -19.076 22.758 1.00 82.12 110 LEU A O 1
ATOM 919 N N . GLU A 1 111 ? -19.346 -17.635 21.545 1.00 80.81 111 GLU A N 1
ATOM 920 C CA . GLU A 1 111 ? -18.189 -17.648 22.457 1.00 80.81 111 GLU A CA 1
ATOM 921 C C . GLU A 1 111 ? -18.557 -17.306 23.909 1.00 80.81 111 GLU A C 1
ATOM 923 O O . GLU A 1 111 ? -17.982 -17.877 24.837 1.00 80.81 111 GLU A O 1
ATOM 928 N N . THR A 1 112 ? -19.526 -16.406 24.113 1.00 81.94 112 THR A N 1
ATOM 929 C CA . THR A 1 112 ? -19.936 -15.949 25.451 1.00 81.94 112 THR A CA 1
ATOM 930 C C . THR A 1 112 ? -20.951 -16.862 26.132 1.00 81.94 112 THR A C 1
ATOM 932 O O . THR A 1 112 ? -21.053 -16.845 27.357 1.00 81.94 112 THR A O 1
ATOM 935 N N . VAL A 1 113 ? -21.699 -17.659 25.362 1.00 84.75 113 VAL A N 1
ATOM 936 C CA . VAL A 1 113 ? -22.807 -18.474 25.888 1.00 84.75 113 VAL A CA 1
ATOM 937 C C . VAL A 1 113 ? -22.500 -19.964 25.940 1.00 84.75 113 VAL A C 1
ATOM 939 O O . VAL A 1 113 ? -23.210 -20.689 26.630 1.00 84.75 113 VAL A O 1
ATOM 942 N N . LEU A 1 114 ? -21.464 -20.439 25.239 1.00 78.44 114 LEU A N 1
ATOM 943 C CA . LEU A 1 114 ? -21.078 -21.848 25.256 1.00 78.44 114 LEU A CA 1
ATOM 944 C C . LEU A 1 114 ? -20.453 -22.227 26.613 1.00 78.44 114 LEU A C 1
ATOM 946 O O . LEU A 1 114 ? -19.367 -21.732 26.942 1.00 78.44 114 LEU A O 1
ATOM 950 N N . PRO A 1 115 ? -21.090 -23.127 27.387 1.00 65.19 115 PRO A N 1
ATOM 951 C CA . PRO A 1 115 ? -20.609 -23.497 28.714 1.00 65.19 115 PRO A CA 1
ATOM 952 C C . PRO A 1 115 ? -19.469 -24.523 28.658 1.00 65.19 115 PRO A C 1
ATOM 954 O O . PRO A 1 115 ? -18.574 -24.482 29.497 1.00 65.19 115 PRO A O 1
ATOM 957 N N . GLU A 1 116 ? -19.473 -25.422 27.666 1.00 85.12 116 GLU A N 1
ATOM 958 C CA . GLU A 1 116 ? -18.516 -26.530 27.566 1.00 85.12 116 GLU A CA 1
ATOM 959 C C . GLU A 1 116 ? -17.230 -26.157 26.811 1.00 85.12 116 GLU A C 1
ATOM 961 O O . GLU A 1 116 ? -17.257 -25.637 25.690 1.00 85.12 116 GLU A O 1
ATOM 966 N N . ASP A 1 117 ? -16.083 -26.525 27.385 1.00 83.25 117 ASP A N 1
ATOM 967 C CA . ASP A 1 117 ? -14.757 -26.250 26.816 1.00 83.25 117 ASP A CA 1
ATOM 968 C C . ASP A 1 117 ? -14.485 -27.006 25.505 1.00 83.25 117 ASP A C 1
ATOM 970 O O . ASP A 1 117 ? -13.742 -26.522 24.646 1.00 83.25 117 ASP A O 1
ATOM 974 N N . SER A 1 118 ? -15.099 -28.177 25.313 1.00 86.44 118 SER A N 1
ATOM 975 C CA . SER A 1 118 ? -14.994 -28.978 24.085 1.00 86.44 118 SER A CA 1
ATOM 976 C C . SER A 1 118 ? -15.630 -28.257 22.890 1.00 86.44 118 SER A C 1
ATOM 978 O O . SER A 1 118 ? -15.014 -28.153 21.823 1.00 86.44 118 SER A O 1
ATOM 980 N N . LEU A 1 119 ? -16.829 -27.701 23.091 1.00 83.62 119 LEU A N 1
ATOM 981 C CA . LEU A 1 119 ? -17.563 -26.910 22.107 1.00 83.62 119 LEU A CA 1
ATOM 982 C C . LEU A 1 119 ? -16.836 -25.600 21.818 1.00 83.62 119 LEU A C 1
ATOM 984 O O . LEU A 1 119 ? -16.659 -25.254 20.651 1.00 83.62 119 LEU A O 1
ATOM 988 N N . ARG A 1 120 ? -16.317 -24.927 22.854 1.00 82.12 120 ARG A N 1
ATOM 989 C CA . ARG A 1 120 ? -15.506 -23.713 22.685 1.00 82.12 120 ARG A CA 1
ATOM 990 C C . ARG A 1 120 ? -14.237 -23.992 21.872 1.00 82.12 120 ARG A C 1
ATOM 992 O O . ARG A 1 120 ? -13.933 -23.270 20.930 1.00 82.12 120 ARG A O 1
ATOM 999 N N . SER A 1 121 ? -13.537 -25.089 22.164 1.00 85.56 121 SER A N 1
ATOM 1000 C CA . SER A 1 121 ? -12.323 -25.497 21.436 1.00 85.56 121 SER A CA 1
ATOM 1001 C C . SER A 1 121 ? -12.595 -25.890 19.983 1.00 85.56 121 SER A C 1
ATOM 1003 O O . SER A 1 121 ? -11.727 -25.753 19.119 1.00 85.56 121 SER A O 1
ATOM 1005 N N . ARG A 1 122 ? -13.779 -26.438 19.692 1.00 85.62 122 ARG A N 1
ATOM 1006 C CA . ARG A 1 122 ? -14.205 -26.728 18.320 1.00 85.62 122 ARG A CA 1
ATOM 1007 C C . ARG A 1 122 ? -14.538 -25.442 17.569 1.00 85.62 122 ARG A C 1
ATOM 1009 O O . ARG A 1 122 ? -14.004 -25.257 16.481 1.00 85.62 122 ARG A O 1
ATOM 1016 N N . LEU A 1 123 ? -15.321 -24.552 18.181 1.00 83.31 123 LEU A N 1
ATOM 1017 C CA . LEU A 1 123 ? -15.673 -23.253 17.610 1.00 83.31 123 LEU A CA 1
ATOM 1018 C C . LEU A 1 123 ? -14.416 -22.452 17.252 1.00 83.31 123 LEU A C 1
ATOM 1020 O O . LEU A 1 123 ? -14.280 -22.019 16.116 1.00 83.31 123 LEU A O 1
ATOM 1024 N N . ILE A 1 124 ? -13.450 -22.350 18.172 1.00 84.06 124 ILE A N 1
ATOM 1025 C CA . ILE A 1 124 ? -12.182 -21.646 17.924 1.00 84.06 124 ILE A CA 1
ATOM 1026 C C . ILE A 1 124 ? -11.414 -22.275 16.754 1.00 84.06 124 ILE A C 1
ATOM 1028 O O . ILE A 1 124 ? -10.874 -21.563 15.913 1.00 84.06 124 ILE A O 1
ATOM 1032 N N . ARG A 1 125 ? -11.357 -23.611 16.659 1.00 84.94 125 ARG A N 1
ATOM 1033 C CA . ARG A 1 125 ? -10.677 -24.278 15.534 1.00 84.94 125 ARG A CA 1
ATOM 1034 C C . ARG A 1 125 ? -11.343 -23.981 14.196 1.00 84.94 125 ARG A C 1
ATOM 1036 O O . ARG A 1 125 ? -10.634 -23.732 13.228 1.00 84.94 125 ARG A O 1
ATOM 1043 N N . GLU A 1 126 ? -12.670 -23.992 14.151 1.00 82.81 126 GLU A N 1
ATOM 1044 C CA . GLU A 1 126 ? -13.435 -23.641 12.951 1.00 82.81 126 GLU A CA 1
ATOM 1045 C C . GLU A 1 126 ? -13.215 -22.163 12.580 1.00 82.81 126 GLU A C 1
ATOM 1047 O O . GLU A 1 126 ? -12.942 -21.855 11.424 1.00 82.81 126 GLU A O 1
ATOM 1052 N N . GLN A 1 127 ? -13.202 -21.256 13.560 1.00 82.81 127 GLN A N 1
ATOM 1053 C CA . GLN A 1 127 ? -12.937 -19.828 13.349 1.00 82.81 127 GLN A CA 1
ATOM 1054 C C . GLN A 1 127 ? -11.516 -19.515 12.870 1.00 82.81 127 GLN A C 1
ATOM 1056 O O . GLN A 1 127 ? -11.319 -18.476 12.253 1.00 82.81 127 GLN A O 1
ATOM 1061 N N . LEU A 1 128 ? -10.530 -20.362 13.183 1.00 86.69 128 LEU A N 1
ATOM 1062 C CA . LEU A 1 128 ? -9.135 -20.191 12.758 1.00 86.69 128 LEU A CA 1
ATOM 1063 C C . LEU A 1 128 ? -8.852 -20.767 11.361 1.00 86.69 128 LEU A C 1
ATOM 1065 O O . LEU A 1 128 ? -7.740 -20.589 10.852 1.00 86.69 128 LEU A O 1
ATOM 1069 N N . SER A 1 129 ? -9.822 -21.459 10.752 1.00 89.38 129 SER A N 1
ATOM 1070 C CA . SER A 1 129 ? -9.711 -21.925 9.369 1.00 89.38 129 SER A CA 1
ATOM 1071 C C . SER A 1 129 ? -9.632 -20.741 8.399 1.00 89.38 129 SER A C 1
ATOM 1073 O O . SER A 1 129 ? -10.154 -19.658 8.656 1.00 89.38 129 SER A O 1
ATOM 1075 N N . GLN A 1 130 ? -8.886 -20.925 7.312 1.00 92.06 130 GLN A N 1
ATOM 1076 C CA . GLN A 1 130 ? -8.611 -19.895 6.306 1.00 92.06 130 GLN A CA 1
ATOM 1077 C C . GLN A 1 130 ? -8.505 -20.551 4.927 1.00 92.06 130 GLN A C 1
ATOM 1079 O O . GLN A 1 130 ? -7.537 -20.327 4.193 1.00 92.06 130 GLN A O 1
ATOM 1084 N N . ASP A 1 131 ? -9.458 -21.426 4.608 1.00 92.56 131 ASP A N 1
ATOM 1085 C CA . ASP A 1 131 ? -9.469 -22.172 3.350 1.00 92.56 131 ASP A CA 1
ATOM 1086 C C . ASP A 1 131 ? -10.002 -21.296 2.208 1.00 92.56 131 ASP A C 1
ATOM 1088 O O . ASP A 1 131 ? -9.591 -21.447 1.054 1.00 92.56 131 ASP A O 1
ATOM 1092 N N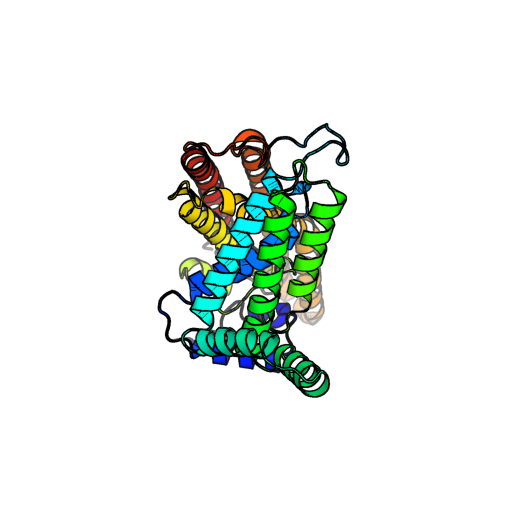 . THR A 1 132 ? -10.818 -20.295 2.539 1.00 94.06 132 THR A N 1
ATOM 1093 C CA . THR A 1 132 ? -11.366 -19.284 1.626 1.00 94.06 132 THR A CA 1
ATOM 1094 C C . THR A 1 132 ? -10.926 -17.854 1.987 1.00 94.06 132 THR A C 1
ATOM 1096 O O . THR A 1 132 ? -10.589 -17.573 3.144 1.00 94.06 132 THR A O 1
ATOM 1099 N N . PRO A 1 133 ? -10.933 -16.909 1.023 1.00 95.06 133 PRO A N 1
ATOM 1100 C CA . PRO A 1 133 ? -10.701 -15.491 1.307 1.00 95.06 133 PRO A CA 1
ATOM 1101 C C . PRO A 1 133 ? -11.639 -14.937 2.387 1.00 95.06 133 PRO A C 1
ATOM 1103 O O . PRO A 1 133 ? -11.217 -14.175 3.253 1.00 95.06 133 PRO A O 1
ATOM 1106 N N . GLU A 1 134 ? -12.904 -15.339 2.384 1.00 94.31 134 GLU A N 1
ATOM 1107 C CA . GLU A 1 134 ? -13.899 -14.867 3.341 1.00 94.31 134 GLU A CA 1
ATOM 1108 C C . GLU A 1 134 ? -13.608 -15.338 4.766 1.00 94.31 134 GLU A C 1
ATOM 1110 O O . GLU A 1 134 ? -13.706 -14.541 5.697 1.00 94.31 134 GLU A O 1
ATOM 1115 N N . GLU A 1 135 ? -13.175 -16.586 4.944 1.00 94.25 135 GLU A N 1
ATOM 1116 C CA . GLU A 1 135 ? -12.701 -17.089 6.239 1.00 94.25 135 GLU A CA 1
ATOM 1117 C C . GLU A 1 135 ? -11.441 -16.342 6.702 1.00 94.25 135 GLU A C 1
ATOM 1119 O O . GLU A 1 135 ? -11.348 -15.933 7.859 1.00 94.25 135 GLU A O 1
ATOM 1124 N N . SER A 1 136 ? -10.504 -16.038 5.798 1.00 95.56 136 SER A N 1
ATOM 1125 C CA . SER A 1 136 ? -9.356 -15.181 6.129 1.00 95.56 136 SER A CA 1
ATOM 1126 C C . SER A 1 136 ? -9.757 -13.770 6.570 1.00 95.56 136 SER A C 1
ATOM 1128 O O . SER A 1 136 ? -9.136 -13.228 7.488 1.00 95.56 136 SER A O 1
ATOM 1130 N N . LEU A 1 137 ? -10.771 -13.158 5.950 1.00 96.12 137 LEU A N 1
ATOM 1131 C CA . LEU A 1 137 ? -11.320 -11.873 6.399 1.00 96.12 137 LEU A CA 1
ATOM 1132 C C . LEU A 1 137 ? -12.005 -12.004 7.763 1.00 96.12 137 LEU A C 1
ATOM 1134 O O . LEU A 1 137 ? -11.869 -11.120 8.608 1.00 96.12 137 LEU A O 1
ATOM 1138 N N . PHE A 1 138 ? -12.703 -13.112 7.999 1.00 93.69 138 PHE A N 1
ATOM 1139 C CA . PHE A 1 138 ? -13.346 -13.410 9.273 1.00 93.69 138 PHE A CA 1
ATOM 1140 C C . PHE A 1 138 ? -12.333 -13.514 10.420 1.00 93.69 138 PHE A C 1
ATOM 1142 O O . PHE A 1 138 ? -12.522 -12.901 11.474 1.00 93.69 138 PHE A O 1
ATOM 1149 N N . VAL A 1 139 ? -11.217 -14.211 10.189 1.00 94.31 139 VAL A N 1
ATOM 1150 C CA . VAL A 1 139 ? -10.088 -14.277 11.128 1.00 94.31 139 VAL A CA 1
ATOM 1151 C C . VAL A 1 139 ? -9.549 -12.879 11.423 1.00 94.31 139 VAL A C 1
ATOM 1153 O O . VAL A 1 139 ? -9.443 -12.505 12.591 1.00 94.31 139 VAL A O 1
ATOM 1156 N N . LEU A 1 140 ? -9.254 -12.074 10.393 1.00 96.25 140 LEU A N 1
ATOM 1157 C CA . LEU A 1 140 ? -8.753 -10.707 10.597 1.00 96.25 140 LEU A CA 1
ATOM 1158 C C . LEU A 1 140 ? -9.723 -9.861 11.408 1.00 96.25 140 LEU A C 1
ATOM 1160 O O . LEU A 1 140 ? -9.295 -9.135 12.300 1.00 96.25 140 LEU A O 1
ATOM 1164 N N . ARG A 1 141 ? -11.022 -9.982 11.142 1.00 95.25 141 ARG A N 1
ATOM 1165 C CA . ARG A 1 141 ? -12.050 -9.253 11.873 1.00 95.25 141 ARG A CA 1
ATOM 1166 C C . ARG A 1 141 ? -12.044 -9.575 13.366 1.00 95.25 141 ARG A C 1
ATOM 1168 O O . ARG A 1 141 ? -12.009 -8.651 14.171 1.00 95.25 141 ARG A O 1
ATOM 1175 N N . ASN A 1 142 ? -12.050 -10.859 13.733 1.00 91.81 142 ASN A N 1
ATOM 1176 C CA . ASN A 1 142 ? -12.007 -11.304 15.136 1.00 91.81 142 ASN A CA 1
ATOM 1177 C C . ASN A 1 142 ? -10.764 -10.776 15.847 1.00 91.81 142 ASN A C 1
ATOM 1179 O O . ASN A 1 142 ? -10.829 -10.200 16.941 1.00 91.81 142 ASN A O 1
ATOM 1183 N N . THR A 1 143 ? -9.626 -10.943 15.188 1.00 94.31 143 THR A N 1
ATOM 1184 C CA . THR A 1 143 ? -8.334 -10.543 15.718 1.00 94.31 143 THR A CA 1
ATOM 1185 C C . THR A 1 143 ? -8.250 -9.023 15.881 1.00 94.31 143 THR A C 1
ATOM 1187 O O . THR A 1 143 ? -7.815 -8.537 16.925 1.00 94.31 143 THR A O 1
ATOM 1190 N N . PHE A 1 144 ? -8.716 -8.249 14.901 1.00 97.62 144 PHE A N 1
ATOM 1191 C CA . PHE A 1 144 ? -8.647 -6.789 14.943 1.00 97.62 144 PHE A CA 1
ATOM 1192 C C . PHE A 1 144 ? -9.630 -6.185 15.935 1.00 97.62 144 PHE A C 1
ATOM 1194 O O . PHE A 1 144 ? -9.245 -5.251 16.631 1.00 97.62 144 PHE A O 1
ATOM 1201 N N . SER A 1 145 ? -10.837 -6.742 16.091 1.00 95.62 145 SER A N 1
ATOM 1202 C CA . SER A 1 145 ? -11.739 -6.334 17.177 1.00 95.62 145 SER A CA 1
ATOM 1203 C C . SER A 1 145 ? -11.086 -6.535 18.545 1.00 95.62 145 SER A C 1
ATOM 1205 O O . SER A 1 145 ? -11.187 -5.675 19.410 1.00 95.62 145 SER A O 1
ATOM 1207 N N . SER A 1 146 ? -10.347 -7.630 18.733 1.00 95.06 146 SER A N 1
ATOM 1208 C CA . SER A 1 146 ? -9.626 -7.878 19.986 1.00 95.06 146 SER A CA 1
ATOM 1209 C C . SER A 1 146 ? -8.462 -6.899 20.191 1.00 95.06 146 SER A C 1
ATOM 1211 O O . SER A 1 146 ? -8.252 -6.408 21.298 1.00 95.06 146 SER A O 1
ATOM 1213 N N . PHE A 1 147 ? -7.703 -6.580 19.138 1.00 98.06 147 PHE A N 1
ATOM 1214 C CA . PHE A 1 147 ? -6.634 -5.578 19.219 1.00 98.06 147 PHE A CA 1
ATOM 1215 C C . PHE A 1 147 ? -7.153 -4.158 19.432 1.00 98.06 147 PHE A C 1
ATOM 1217 O O . PHE A 1 147 ? -6.476 -3.383 20.103 1.00 98.06 147 PHE A O 1
ATOM 1224 N N . LEU A 1 148 ? -8.332 -3.828 18.902 1.00 98.19 148 LEU A N 1
ATOM 1225 C CA . LEU A 1 148 ? -8.976 -2.538 19.118 1.00 98.19 148 LEU A CA 1
ATOM 1226 C C . LEU A 1 148 ? -9.290 -2.333 20.606 1.00 98.19 148 LEU A C 1
ATOM 1228 O O . LEU A 1 148 ? -8.843 -1.350 21.188 1.00 98.19 148 LEU A O 1
ATOM 1232 N N . GLU A 1 149 ? -9.921 -3.319 21.248 1.00 97.12 149 GLU A N 1
ATOM 1233 C CA . GLU A 1 149 ? -10.189 -3.311 22.696 1.00 97.12 149 GLU A CA 1
ATOM 1234 C C . GLU A 1 149 ? -8.897 -3.167 23.521 1.00 97.12 149 GLU A C 1
ATOM 1236 O O . GLU A 1 149 ? -8.823 -2.393 24.478 1.00 97.12 149 GLU A O 1
ATOM 1241 N N . MET A 1 150 ? -7.829 -3.875 23.129 1.00 97.69 150 MET A N 1
ATOM 1242 C CA . MET A 1 150 ? -6.518 -3.732 23.773 1.00 97.69 150 MET A CA 1
ATOM 1243 C C . MET A 1 150 ? -5.939 -2.323 23.594 1.00 97.69 150 MET A C 1
ATOM 1245 O O . MET A 1 150 ? -5.406 -1.762 24.550 1.00 97.69 150 MET A O 1
ATOM 1249 N N . ALA A 1 151 ? -6.029 -1.745 22.393 1.00 98.06 151 ALA A N 1
ATOM 1250 C CA . ALA A 1 151 ? -5.551 -0.394 22.114 1.00 98.06 151 ALA A CA 1
ATOM 1251 C C . ALA A 1 151 ? -6.313 0.643 22.950 1.00 98.06 151 ALA A C 1
ATOM 1253 O O . ALA A 1 151 ? -5.688 1.499 23.574 1.00 98.06 151 ALA A O 1
ATOM 1254 N N . GLU A 1 152 ? -7.639 0.530 23.036 1.00 97.81 152 GLU A N 1
ATOM 1255 C CA . GLU A 1 152 ? -8.466 1.384 23.888 1.00 97.81 152 GLU A CA 1
ATOM 1256 C C . GLU A 1 152 ? -8.105 1.253 25.369 1.00 97.81 152 GLU A C 1
ATOM 1258 O O . GLU A 1 152 ? -7.950 2.262 26.058 1.00 97.81 152 GLU A O 1
ATOM 1263 N N . GLY A 1 153 ? -7.923 0.027 25.866 1.00 97.62 153 GLY A N 1
ATOM 1264 C CA . GLY A 1 153 ? -7.499 -0.216 27.244 1.00 97.62 153 GLY A CA 1
ATOM 1265 C C . GLY A 1 153 ? -6.134 0.405 27.557 1.00 97.62 153 GLY A C 1
ATOM 1266 O O . GLY A 1 153 ? -5.964 1.038 28.598 1.00 97.62 153 GLY A O 1
ATOM 1267 N N . LEU A 1 154 ? -5.176 0.286 26.634 1.00 97.19 154 LEU A N 1
ATOM 1268 C CA . LEU A 1 154 ? -3.854 0.903 26.755 1.00 97.19 154 LEU A CA 1
ATOM 1269 C C . LEU A 1 154 ? -3.912 2.436 26.703 1.00 97.19 154 LEU A C 1
ATOM 1271 O O . LEU A 1 154 ? -3.148 3.088 27.407 1.00 97.19 154 LEU A O 1
ATOM 1275 N N . LEU A 1 155 ? -4.818 3.019 25.915 1.00 96.44 155 LEU A N 1
ATOM 1276 C CA . LEU A 1 155 ? -5.014 4.471 25.838 1.00 96.44 155 LEU A CA 1
ATOM 1277 C C . LEU A 1 155 ? -5.647 5.072 27.097 1.00 96.44 155 LEU A C 1
ATOM 1279 O O . LEU A 1 155 ? -5.515 6.270 27.327 1.00 96.44 155 LEU A O 1
ATOM 1283 N N . ARG A 1 156 ? -6.311 4.259 27.927 1.00 96.44 156 ARG A N 1
ATOM 1284 C CA . ARG A 1 156 ? -6.801 4.684 29.251 1.00 96.44 156 ARG A CA 1
ATOM 1285 C C . ARG A 1 156 ? -5.676 4.786 30.285 1.00 96.44 156 ARG A C 1
ATOM 1287 O O . ARG A 1 156 ? -5.898 5.316 31.372 1.00 96.44 156 ARG A O 1
ATOM 1294 N N . LEU A 1 157 ? -4.479 4.282 29.976 1.00 92.62 157 LEU A N 1
ATOM 1295 C CA . LEU A 1 157 ? -3.300 4.483 30.812 1.00 92.62 157 LEU A CA 1
ATOM 1296 C C . LEU A 1 157 ? -2.829 5.934 30.683 1.00 92.62 157 LEU A C 1
ATOM 1298 O O . LEU A 1 157 ? -2.826 6.498 29.595 1.00 92.62 157 LEU A O 1
ATOM 1302 N N . GLY A 1 158 ? -2.341 6.523 31.778 1.00 86.38 158 GLY A N 1
ATOM 1303 C CA . GLY A 1 158 ? -1.805 7.891 31.753 1.00 86.38 158 GLY A CA 1
ATOM 1304 C C . GLY A 1 158 ? -0.539 8.065 30.900 1.00 86.38 158 GLY A C 1
ATOM 1305 O O . GLY A 1 158 ? -0.121 9.194 30.671 1.00 86.38 158 GLY A O 1
ATOM 1306 N N . ARG A 1 159 ? 0.087 6.962 30.465 1.00 93.44 159 ARG A N 1
ATOM 1307 C CA . ARG A 1 159 ? 1.260 6.938 29.586 1.00 93.44 159 ARG A CA 1
ATOM 1308 C C . ARG A 1 159 ? 1.370 5.595 28.868 1.00 93.44 159 ARG A C 1
ATOM 1310 O O . ARG A 1 159 ? 1.291 4.543 29.508 1.00 93.44 159 ARG A O 1
ATOM 1317 N N . VAL A 1 160 ? 1.672 5.617 27.572 1.00 95.50 160 VAL A N 1
ATOM 1318 C CA . VAL A 1 160 ? 1.928 4.420 26.763 1.00 95.50 160 VAL A CA 1
ATOM 1319 C C . VAL A 1 160 ? 3.432 4.241 26.575 1.00 95.50 160 VAL A C 1
ATOM 1321 O O . VAL A 1 160 ? 4.103 4.988 25.866 1.00 95.50 160 VAL A O 1
ATOM 1324 N N . SER A 1 161 ? 3.987 3.210 27.210 1.00 94.69 161 SER A N 1
ATOM 1325 C CA . SER A 1 161 ? 5.413 2.902 27.071 1.00 94.69 161 SER A CA 1
ATOM 1326 C C . SER A 1 161 ? 5.756 2.310 25.700 1.00 94.69 161 SER A C 1
ATOM 1328 O O . SER A 1 161 ? 4.959 1.580 25.103 1.00 94.69 161 SER A O 1
ATOM 1330 N N . HIS A 1 162 ? 7.007 2.509 25.272 1.00 94.12 162 HIS A N 1
ATOM 1331 C CA . HIS A 1 162 ? 7.599 1.847 24.105 1.00 94.12 162 HIS A CA 1
ATOM 1332 C C . HIS A 1 162 ? 7.308 0.341 24.075 1.00 94.12 162 HIS A C 1
ATOM 1334 O O . HIS A 1 162 ? 6.864 -0.207 23.070 1.00 94.12 162 HIS A O 1
ATOM 1340 N N . ARG A 1 163 ? 7.526 -0.359 25.196 1.00 94.81 163 ARG A N 1
ATOM 1341 C CA . ARG A 1 163 ? 7.356 -1.816 25.250 1.00 94.81 163 ARG A CA 1
ATOM 1342 C C . ARG A 1 163 ? 5.922 -2.233 24.931 1.00 94.81 163 ARG A C 1
ATOM 1344 O O . ARG A 1 163 ? 5.750 -3.183 24.175 1.00 94.81 163 ARG A O 1
ATOM 1351 N N . LEU A 1 164 ? 4.919 -1.547 25.481 1.00 95.81 164 LEU A N 1
ATOM 1352 C CA . LEU A 1 164 ? 3.510 -1.874 25.239 1.00 95.81 164 LEU A CA 1
ATOM 1353 C C . LEU A 1 164 ? 3.117 -1.579 23.789 1.00 95.81 164 LEU A C 1
ATOM 1355 O O . LEU A 1 164 ? 2.587 -2.461 23.115 1.00 95.81 164 LEU A O 1
ATOM 1359 N N . TYR A 1 165 ? 3.469 -0.392 23.291 1.00 96.00 165 TYR A N 1
ATOM 1360 C CA . TYR A 1 165 ? 3.168 0.027 21.922 1.00 96.00 165 TYR A CA 1
ATOM 1361 C C . TYR A 1 165 ? 3.750 -0.934 20.873 1.00 96.00 165 TYR A C 1
ATOM 1363 O O . TYR A 1 165 ? 3.019 -1.488 20.048 1.00 96.00 165 TYR A O 1
ATOM 1371 N N . PHE A 1 166 ? 5.054 -1.219 20.942 1.00 95.94 166 PHE A N 1
ATOM 1372 C CA . PHE A 1 166 ? 5.705 -2.116 19.983 1.00 95.94 166 PHE A CA 1
ATOM 1373 C C . PHE A 1 166 ? 5.308 -3.586 20.170 1.00 95.94 166 PHE A C 1
ATOM 1375 O O . PHE A 1 166 ? 5.350 -4.351 19.206 1.00 95.94 166 PHE A O 1
ATOM 1382 N N . SER A 1 167 ? 4.881 -3.995 21.371 1.00 97.38 167 SER A N 1
ATOM 1383 C CA . SER A 1 167 ? 4.324 -5.339 21.573 1.00 97.38 167 SER A CA 1
ATOM 1384 C C . SER A 1 167 ? 2.983 -5.493 20.858 1.00 97.38 167 SER A C 1
ATOM 1386 O O . SER A 1 167 ? 2.802 -6.483 20.150 1.00 97.38 167 SER A O 1
ATOM 1388 N N . LEU A 1 168 ? 2.081 -4.510 20.981 1.00 97.81 168 LEU A N 1
ATOM 1389 C CA . LEU A 1 168 ? 0.792 -4.513 20.283 1.00 97.81 168 LEU A CA 1
ATOM 1390 C C . LEU A 1 168 ? 0.976 -4.498 18.763 1.00 97.81 168 LEU A C 1
ATOM 1392 O O . LEU A 1 168 ? 0.460 -5.379 18.079 1.00 97.81 168 LEU A O 1
ATOM 1396 N N . LEU A 1 169 ? 1.779 -3.574 18.228 1.00 96.88 169 LEU A N 1
ATOM 1397 C CA . LEU A 1 169 ? 2.063 -3.538 16.788 1.00 96.88 169 LEU A CA 1
ATOM 1398 C C . LEU A 1 169 ? 2.750 -4.808 16.284 1.00 96.88 169 LEU A C 1
ATOM 1400 O O . LEU A 1 169 ? 2.459 -5.274 15.182 1.00 96.88 169 LEU A O 1
ATOM 1404 N N . GLY A 1 170 ? 3.635 -5.393 17.092 1.00 97.62 170 GLY A N 1
ATOM 1405 C CA . GLY A 1 170 ? 4.252 -6.678 16.791 1.00 97.62 170 GLY A CA 1
ATOM 1406 C C . GLY A 1 170 ? 3.230 -7.815 16.719 1.00 97.62 170 GLY A C 1
ATOM 1407 O O . GLY A 1 170 ? 3.360 -8.679 15.856 1.00 97.62 170 GLY A O 1
ATOM 1408 N N . MET A 1 171 ? 2.212 -7.822 17.588 1.00 98.06 171 MET A N 1
ATOM 1409 C CA . MET A 1 171 ? 1.101 -8.780 17.513 1.00 98.06 171 MET A CA 1
ATOM 1410 C C . MET A 1 171 ? 0.281 -8.572 16.241 1.00 98.06 171 MET A C 1
ATOM 1412 O O . MET A 1 171 ? 0.137 -9.520 15.474 1.00 98.06 171 MET A O 1
ATOM 1416 N N . ILE A 1 172 ? -0.151 -7.338 15.965 1.00 98.25 172 ILE A N 1
ATOM 1417 C CA . ILE A 1 172 ? -0.916 -6.998 14.756 1.00 98.25 172 ILE A CA 1
ATOM 1418 C C . ILE A 1 172 ? -0.157 -7.438 13.499 1.00 98.25 172 ILE A C 1
ATOM 1420 O O . ILE A 1 172 ? -0.687 -8.173 12.672 1.00 98.25 172 ILE A O 1
ATOM 1424 N N . THR A 1 173 ? 1.120 -7.067 13.390 1.00 97.19 173 THR A N 1
ATOM 1425 C CA . THR A 1 173 ? 1.959 -7.391 12.226 1.00 97.19 173 THR A CA 1
ATOM 1426 C C . THR A 1 173 ? 2.116 -8.899 12.024 1.00 97.19 173 THR A C 1
ATOM 1428 O O . THR A 1 173 ? 2.098 -9.371 10.887 1.00 97.19 173 THR A O 1
ATOM 1431 N N . ARG A 1 174 ? 2.262 -9.677 13.107 1.00 97.12 174 ARG A N 1
ATOM 1432 C CA . ARG A 1 174 ? 2.349 -11.142 13.012 1.00 97.12 174 ARG A CA 1
ATOM 1433 C C . ARG A 1 174 ? 1.051 -11.757 12.508 1.00 97.12 174 ARG A C 1
ATOM 1435 O O . ARG A 1 174 ? 1.118 -12.660 11.683 1.00 97.12 174 ARG A O 1
ATOM 1442 N N . GLU A 1 175 ? -0.093 -11.269 12.972 1.00 96.00 175 GLU A N 1
ATOM 1443 C CA . GLU A 1 175 ? -1.393 -11.783 12.537 1.00 96.00 175 GLU A CA 1
ATOM 1444 C C . GLU A 1 175 ? -1.701 -11.411 11.081 1.00 96.00 175 GLU A C 1
ATOM 1446 O O . GLU A 1 175 ? -2.154 -12.264 10.323 1.00 96.00 175 GLU A O 1
ATOM 1451 N N . VAL A 1 176 ? -1.318 -10.209 10.631 1.00 96.50 176 VAL A N 1
ATOM 1452 C CA . VAL A 1 176 ? -1.337 -9.861 9.197 1.00 96.50 176 VAL A CA 1
ATOM 1453 C C . VAL A 1 176 ? -0.448 -10.811 8.389 1.00 96.50 176 VAL A C 1
ATOM 1455 O O . VAL A 1 176 ? -0.869 -11.340 7.365 1.00 96.50 176 VAL A O 1
ATOM 1458 N N . GLY A 1 177 ? 0.776 -11.076 8.855 1.00 94.31 177 GLY A N 1
ATOM 1459 C CA . GLY A 1 177 ? 1.716 -11.959 8.158 1.00 94.31 177 GLY A CA 1
ATOM 1460 C C . GLY A 1 177 ? 1.299 -13.435 8.120 1.00 94.31 177 GLY A C 1
ATOM 1461 O O . GLY A 1 177 ? 1.767 -14.174 7.255 1.00 94.31 177 GLY A O 1
ATOM 1462 N N . ARG A 1 178 ? 0.434 -13.865 9.045 1.00 93.69 178 ARG A N 1
ATOM 1463 C CA . ARG A 1 178 ? -0.138 -15.220 9.112 1.00 93.69 178 ARG A CA 1
ATOM 1464 C C . ARG A 1 178 ? -1.435 -15.368 8.329 1.00 93.69 178 ARG A C 1
ATOM 1466 O O . ARG A 1 178 ? -1.906 -16.493 8.176 1.00 93.69 178 ARG A O 1
ATOM 1473 N N . ASN A 1 179 ? -2.023 -14.270 7.863 1.00 94.88 179 ASN A N 1
ATOM 1474 C CA . ASN A 1 179 ? -3.242 -14.344 7.085 1.00 94.88 179 ASN A CA 1
ATOM 1475 C C . ASN A 1 179 ? -2.967 -14.983 5.721 1.00 94.88 179 ASN A C 1
ATOM 1477 O O . ASN A 1 179 ? -2.063 -14.557 4.999 1.00 94.88 179 ASN A O 1
ATOM 1481 N N . THR A 1 180 ? -3.753 -16.002 5.373 1.00 93.12 180 THR A N 1
ATOM 1482 C CA . THR A 1 180 ? -3.514 -16.793 4.164 1.00 93.12 180 THR A CA 1
ATOM 1483 C C . THR A 1 180 ? -3.713 -15.969 2.900 1.00 93.12 180 THR A C 1
ATOM 1485 O O . THR A 1 180 ? -2.907 -16.098 1.989 1.00 93.12 180 THR A O 1
ATOM 1488 N N . TYR A 1 181 ? -4.752 -15.130 2.831 1.00 93.50 181 TYR A N 1
ATOM 1489 C CA . TYR A 1 181 ? -5.180 -14.468 1.591 1.00 93.50 181 TYR A CA 1
ATOM 1490 C C . TYR A 1 181 ? -4.822 -12.972 1.502 1.00 93.50 181 TYR A C 1
ATOM 1492 O O . TYR A 1 181 ? -4.665 -12.444 0.394 1.00 93.50 181 TYR A O 1
ATOM 1500 N N . PHE A 1 182 ? -4.654 -12.292 2.640 1.00 94.31 182 PHE A N 1
ATOM 1501 C CA . PHE A 1 182 ? -4.440 -10.843 2.750 1.00 94.31 182 PHE A CA 1
ATOM 1502 C C . PHE A 1 182 ? -3.152 -10.525 3.517 1.00 94.31 182 PHE A C 1
ATOM 1504 O O . PHE A 1 182 ? -3.170 -10.044 4.648 1.00 94.31 182 PHE A O 1
ATOM 1511 N N . ASN A 1 183 ? -2.014 -10.767 2.867 1.00 92.75 183 ASN A N 1
ATOM 1512 C CA . ASN A 1 183 ? -0.693 -10.438 3.398 1.00 92.75 183 ASN A CA 1
ATOM 1513 C C . ASN A 1 183 ? 0.057 -9.487 2.443 1.00 92.75 183 ASN A C 1
ATOM 1515 O O . ASN A 1 183 ? 0.695 -9.942 1.494 1.00 92.75 183 ASN A O 1
ATOM 1519 N N . PRO A 1 184 ? -0.004 -8.164 2.667 1.00 93.31 184 PRO A N 1
ATOM 1520 C CA . PRO A 1 184 ? 0.675 -7.171 1.832 1.00 93.31 184 PRO A CA 1
ATOM 1521 C C . PRO A 1 184 ? 2.066 -6.771 2.361 1.00 93.31 184 PRO A C 1
ATOM 1523 O O . PRO A 1 184 ? 2.599 -5.726 1.983 1.00 93.31 184 PRO A O 1
ATOM 1526 N N . LEU A 1 185 ? 2.674 -7.551 3.264 1.00 92.69 185 LEU A N 1
ATOM 1527 C CA . LEU A 1 185 ? 3.904 -7.142 3.959 1.00 92.69 185 LEU A CA 1
ATOM 1528 C C . LEU A 1 185 ? 5.155 -7.130 3.067 1.00 92.69 185 LEU A C 1
ATOM 1530 O O . LEU A 1 185 ? 6.152 -6.489 3.408 1.00 92.69 185 LEU A O 1
ATOM 1534 N N . VAL A 1 186 ? 5.119 -7.807 1.919 1.00 88.25 186 VAL A N 1
ATOM 1535 C CA . VAL A 1 186 ? 6.237 -7.827 0.973 1.00 88.25 186 VAL A CA 1
ATOM 1536 C C . VAL A 1 186 ? 6.261 -6.525 0.165 1.00 88.25 186 VAL A C 1
ATOM 1538 O O . VAL A 1 186 ? 5.274 -6.079 -0.423 1.00 88.25 186 VAL A O 1
ATOM 1541 N N . ALA A 1 187 ? 7.422 -5.872 0.140 1.00 86.38 187 ALA A N 1
ATOM 1542 C CA . ALA A 1 187 ? 7.619 -4.666 -0.655 1.00 86.38 187 ALA A CA 1
ATOM 1543 C C . ALA A 1 187 ? 7.712 -4.999 -2.152 1.00 86.38 187 ALA A C 1
ATOM 1545 O O . ALA A 1 187 ? 8.340 -5.988 -2.526 1.00 86.38 187 ALA A O 1
ATOM 1546 N N . LEU A 1 188 ? 7.155 -4.126 -3.000 1.00 88.06 188 LEU A N 1
ATOM 1547 C CA . LEU A 1 188 ? 7.134 -4.284 -4.465 1.00 88.06 188 LEU A CA 1
ATOM 1548 C C . LEU A 1 188 ? 6.477 -5.591 -4.955 1.00 88.06 188 LEU A C 1
ATOM 1550 O O . LEU A 1 188 ? 6.769 -6.063 -6.052 1.00 88.06 188 LEU A O 1
ATOM 1554 N N . GLU A 1 189 ? 5.584 -6.165 -4.151 1.00 88.44 189 GLU A N 1
ATOM 1555 C CA . GLU A 1 189 ? 4.619 -7.169 -4.594 1.00 88.44 189 GLU A CA 1
ATOM 1556 C C . GLU A 1 189 ? 3.354 -6.465 -5.090 1.00 88.44 189 GLU A C 1
ATOM 1558 O O . GLU A 1 189 ? 2.889 -5.530 -4.431 1.00 88.44 189 GLU A O 1
ATOM 1563 N N . PHE A 1 190 ? 2.816 -6.900 -6.237 1.00 89.81 190 PHE A N 1
ATOM 1564 C CA . PHE A 1 190 ? 1.663 -6.289 -6.906 1.00 89.81 190 PHE A CA 1
ATOM 1565 C C . PHE A 1 190 ? 0.448 -7.216 -6.980 1.00 89.81 190 PHE A C 1
ATOM 1567 O O . PHE A 1 190 ? 0.583 -8.427 -7.157 1.00 89.81 190 PHE A O 1
ATOM 1574 N N . ARG A 1 191 ? -0.746 -6.632 -6.822 1.00 86.81 191 ARG A N 1
ATOM 1575 C CA . ARG A 1 191 ? -2.046 -7.306 -6.831 1.00 86.81 191 ARG A CA 1
ATOM 1576 C C . ARG A 1 191 ? -2.760 -7.036 -8.145 1.00 86.81 191 ARG A C 1
ATOM 1578 O O . ARG A 1 191 ? -2.964 -5.892 -8.545 1.00 86.81 191 ARG A O 1
ATOM 1585 N N . GLY A 1 192 ? -3.172 -8.104 -8.819 1.00 85.94 192 GLY A N 1
ATOM 1586 C CA . GLY A 1 192 ? -3.852 -7.994 -10.109 1.00 85.94 192 GLY A CA 1
ATOM 1587 C C . GLY A 1 192 ? -5.248 -7.385 -10.003 1.00 85.94 192 GLY A C 1
ATOM 1588 O O . GLY A 1 192 ? -5.818 -7.004 -11.016 1.00 85.94 192 GLY A O 1
ATOM 1589 N N . GLU A 1 193 ? -5.811 -7.294 -8.807 1.00 89.12 193 GLU A N 1
ATOM 1590 C CA . GLU A 1 193 ? -7.129 -6.737 -8.532 1.00 89.12 193 GLU A CA 1
ATOM 1591 C C . GLU A 1 193 ? -7.147 -5.214 -8.663 1.00 89.12 193 GLU A C 1
ATOM 1593 O O . GLU A 1 193 ? -8.159 -4.666 -9.087 1.00 89.12 193 GLU A O 1
ATOM 1598 N N . PHE A 1 194 ? -6.038 -4.542 -8.329 1.00 90.56 194 PHE A N 1
ATOM 1599 C CA . PHE A 1 194 ? -6.029 -3.086 -8.167 1.00 90.56 194 PHE A CA 1
ATOM 1600 C C . PHE A 1 194 ? -4.700 -2.387 -8.533 1.00 90.56 194 PHE A C 1
ATOM 1602 O O . PHE A 1 194 ? -4.656 -1.159 -8.599 1.00 90.56 194 PHE A O 1
ATOM 1609 N N . ASP A 1 195 ? -3.611 -3.115 -8.807 1.00 91.06 195 ASP A N 1
ATOM 1610 C CA . ASP A 1 195 ? -2.348 -2.554 -9.322 1.00 91.06 195 ASP A CA 1
ATOM 1611 C C . ASP A 1 195 ? -2.272 -2.677 -10.847 1.00 91.06 195 ASP A C 1
ATOM 1613 O O . ASP A 1 195 ? -1.343 -3.262 -11.404 1.00 91.06 195 ASP A O 1
ATOM 1617 N N . ARG A 1 196 ? -3.286 -2.155 -11.542 1.00 88.12 196 ARG A N 1
ATOM 1618 C CA . ARG A 1 196 ? -3.342 -2.173 -13.009 1.00 88.12 196 ARG A CA 1
ATOM 1619 C C . ARG A 1 196 ? -2.966 -0.821 -13.589 1.00 88.12 196 ARG A C 1
ATOM 1621 O O . ARG A 1 196 ? -3.524 0.209 -13.216 1.00 88.12 196 ARG A O 1
ATOM 1628 N N . ILE A 1 197 ? -2.088 -0.841 -14.582 1.00 88.69 197 ILE A N 1
ATOM 1629 C CA . ILE A 1 197 ? -1.827 0.307 -15.447 1.00 88.69 197 ILE A CA 1
ATOM 1630 C C . ILE A 1 197 ? -2.949 0.352 -16.485 1.00 88.69 197 ILE A C 1
ATOM 1632 O O . ILE A 1 197 ? -3.042 -0.529 -17.337 1.00 88.69 197 ILE A O 1
ATOM 1636 N N . ARG A 1 198 ? -3.811 1.370 -16.399 1.00 86.94 198 ARG A N 1
ATOM 1637 C CA . ARG A 1 198 ? -4.933 1.575 -17.336 1.00 86.94 198 ARG A CA 1
ATOM 1638 C C . ARG A 1 198 ? -4.619 2.571 -18.455 1.00 86.94 198 ARG A C 1
ATOM 1640 O O . ARG A 1 198 ? -5.366 2.654 -19.422 1.00 86.94 198 ARG A O 1
ATOM 1647 N N . HIS A 1 199 ? -3.539 3.339 -18.325 1.00 89.06 199 HIS A N 1
ATOM 1648 C CA . HIS A 1 199 ? -3.200 4.394 -19.276 1.00 89.06 199 HIS A CA 1
ATOM 1649 C C . HIS A 1 199 ? -2.679 3.798 -20.590 1.00 89.06 199 HIS A C 1
ATOM 1651 O O . HIS A 1 199 ? -1.603 3.199 -20.606 1.00 89.06 199 HIS A O 1
ATOM 1657 N N . ALA A 1 200 ? -3.423 3.990 -21.684 1.00 86.81 200 ALA A N 1
ATOM 1658 C CA . ALA A 1 200 ? -3.137 3.386 -22.988 1.00 86.81 200 ALA A CA 1
ATOM 1659 C C . ALA A 1 200 ? -1.711 3.685 -23.475 1.00 86.81 200 ALA A C 1
ATOM 1661 O O . ALA A 1 200 ? -0.966 2.754 -23.758 1.00 86.81 200 ALA A O 1
ATOM 1662 N N . ASP A 1 201 ? -1.290 4.951 -23.441 1.00 85.56 201 ASP A N 1
ATOM 1663 C CA . ASP A 1 201 ? 0.047 5.347 -23.902 1.00 85.56 201 ASP A CA 1
ATOM 1664 C C . ASP A 1 201 ? 1.192 4.683 -23.127 1.00 85.56 201 ASP A C 1
ATOM 1666 O O . ASP A 1 201 ? 2.266 4.454 -23.677 1.00 85.56 201 ASP A O 1
ATOM 1670 N N . VAL A 1 202 ? 0.988 4.395 -21.836 1.00 88.88 202 VAL A N 1
ATOM 1671 C CA . VAL A 1 202 ? 1.998 3.717 -21.012 1.00 88.88 202 VAL A CA 1
ATOM 1672 C C . VAL A 1 202 ? 2.042 2.240 -21.368 1.00 88.88 202 VAL A C 1
ATOM 1674 O O . VAL A 1 202 ? 3.120 1.661 -21.453 1.00 88.88 202 VAL A O 1
ATOM 1677 N N . LEU A 1 203 ? 0.875 1.629 -21.590 1.00 89.00 203 LEU A N 1
ATOM 1678 C CA . LEU A 1 203 ? 0.788 0.245 -22.038 1.00 89.00 203 LEU A CA 1
ATOM 1679 C C . LEU A 1 203 ? 1.449 0.072 -23.402 1.00 89.00 203 LEU A C 1
ATOM 1681 O O . LEU A 1 203 ? 2.223 -0.861 -23.567 1.00 89.00 203 LEU A O 1
ATOM 1685 N N . GLU A 1 204 ? 1.180 0.960 -24.355 1.00 86.00 204 GLU A N 1
ATOM 1686 C CA . GLU A 1 204 ? 1.823 0.959 -25.671 1.00 86.00 204 GLU A CA 1
ATOM 1687 C C . GLU A 1 204 ? 3.341 1.103 -25.537 1.00 86.00 204 GLU A C 1
ATOM 1689 O O . GLU A 1 204 ? 4.079 0.235 -25.993 1.00 86.00 204 GLU A O 1
ATOM 1694 N N . ALA A 1 205 ? 3.803 2.105 -24.783 1.00 86.81 205 ALA A N 1
ATOM 1695 C CA . ALA A 1 205 ? 5.225 2.307 -24.538 1.00 86.81 205 ALA A CA 1
ATOM 1696 C C . ALA A 1 205 ? 5.899 1.087 -23.881 1.00 86.81 205 ALA A C 1
ATOM 1698 O O . ALA A 1 205 ? 7.047 0.791 -24.193 1.00 86.81 205 ALA A O 1
ATOM 1699 N N . LEU A 1 206 ? 5.196 0.362 -23.001 1.00 87.69 206 LEU A N 1
ATOM 1700 C CA . LEU A 1 206 ? 5.678 -0.871 -22.372 1.00 87.69 206 LEU A CA 1
ATOM 1701 C C . LEU A 1 206 ? 5.797 -2.052 -23.347 1.00 87.69 206 LEU A C 1
ATOM 1703 O O . LEU A 1 206 ? 6.711 -2.858 -23.182 1.00 87.69 206 LEU A O 1
ATOM 1707 N N . HIS A 1 207 ? 4.918 -2.161 -24.351 1.00 85.06 207 HIS A N 1
ATOM 1708 C CA . HIS A 1 207 ? 5.003 -3.228 -25.360 1.00 85.06 207 HIS A CA 1
ATOM 1709 C C . HIS A 1 207 ? 6.278 -3.128 -26.206 1.00 85.06 207 HIS A C 1
ATOM 1711 O O . HIS A 1 207 ? 6.797 -4.154 -26.643 1.00 85.06 207 HIS A O 1
ATOM 1717 N N . ASP A 1 208 ? 6.785 -1.911 -26.406 1.00 83.06 208 ASP A N 1
ATOM 1718 C CA . ASP A 1 208 ? 7.973 -1.642 -27.220 1.00 83.06 208 ASP A CA 1
ATOM 1719 C C . ASP A 1 208 ? 9.289 -1.754 -26.426 1.00 83.06 208 ASP A C 1
ATOM 1721 O O . ASP A 1 208 ? 10.389 -1.621 -26.982 1.00 83.06 208 ASP A O 1
ATOM 1725 N N . VAL A 1 209 ? 9.206 -1.997 -25.112 1.00 84.50 209 VAL A N 1
ATOM 1726 C CA . VAL A 1 209 ? 10.386 -2.195 -24.267 1.00 84.50 209 VAL A CA 1
ATOM 1727 C C . VAL A 1 209 ? 10.982 -3.566 -24.533 1.00 84.50 209 VAL A C 1
ATOM 1729 O O . VAL A 1 209 ? 10.306 -4.591 -24.466 1.00 84.50 209 VAL A O 1
ATOM 1732 N N . HIS A 1 210 ? 12.294 -3.590 -24.758 1.00 80.75 210 HIS A N 1
ATOM 1733 C CA . HIS A 1 210 ? 13.020 -4.843 -24.903 1.00 80.75 210 HIS A CA 1
ATOM 1734 C C . HIS A 1 210 ? 12.992 -5.671 -23.607 1.00 80.75 210 HIS A C 1
ATOM 1736 O O . HIS A 1 210 ? 13.028 -5.117 -22.506 1.00 80.75 210 HIS A O 1
ATOM 1742 N N . GLU A 1 211 ? 12.965 -6.999 -23.733 1.00 82.38 211 GLU A N 1
ATOM 1743 C CA . GLU A 1 211 ? 12.905 -7.971 -22.635 1.00 82.38 211 GLU A CA 1
ATOM 1744 C C . GLU A 1 211 ? 13.880 -7.649 -21.490 1.00 82.38 211 GLU A C 1
ATOM 1746 O O . GLU A 1 211 ? 13.483 -7.696 -20.322 1.00 82.38 211 GLU A O 1
ATOM 1751 N N . ALA A 1 212 ? 15.110 -7.221 -21.809 1.00 84.88 212 ALA A N 1
ATOM 1752 C CA . ALA A 1 212 ? 16.129 -6.913 -20.807 1.00 84.88 212 ALA A CA 1
ATOM 1753 C C . ALA A 1 212 ? 15.759 -5.745 -19.871 1.00 84.88 212 ALA A C 1
ATOM 1755 O O . ALA A 1 212 ? 16.063 -5.780 -18.678 1.00 84.88 212 ALA A O 1
ATOM 1756 N N . GLY A 1 213 ? 15.061 -4.724 -20.378 1.00 87.50 213 GLY A N 1
ATOM 1757 C CA . GLY A 1 213 ? 14.578 -3.586 -19.585 1.00 87.50 213 GLY A CA 1
ATOM 1758 C C . GLY A 1 213 ? 13.155 -3.770 -19.048 1.00 87.50 213 GLY A C 1
ATOM 1759 O O . GLY A 1 213 ? 12.773 -3.146 -18.053 1.00 87.50 213 GLY A O 1
ATOM 1760 N N . HIS A 1 214 ? 12.372 -4.648 -19.674 1.00 90.12 214 HIS A N 1
ATOM 1761 C CA . HIS A 1 214 ? 10.924 -4.737 -19.502 1.00 90.12 214 HIS A CA 1
ATOM 1762 C C . HIS A 1 214 ? 10.497 -4.928 -18.040 1.00 90.12 214 HIS A C 1
ATOM 1764 O O . HIS A 1 214 ? 9.621 -4.219 -17.533 1.00 90.12 214 HIS A O 1
ATOM 1770 N N . ARG A 1 215 ? 11.147 -5.853 -17.320 1.00 90.06 215 ARG A N 1
ATOM 1771 C CA . ARG A 1 215 ? 10.849 -6.119 -15.903 1.00 90.06 215 ARG A CA 1
ATOM 1772 C C . ARG A 1 215 ? 11.076 -4.892 -15.023 1.00 90.06 215 ARG A C 1
ATOM 1774 O O . ARG A 1 215 ? 10.239 -4.587 -14.175 1.00 90.06 215 ARG A O 1
ATOM 1781 N N . VAL A 1 216 ? 12.202 -4.209 -15.211 1.00 92.94 216 VAL A N 1
ATOM 1782 C CA . VAL A 1 216 ? 12.588 -3.049 -14.398 1.00 92.94 216 VAL A CA 1
ATOM 1783 C C . VAL A 1 216 ? 11.614 -1.897 -14.620 1.00 92.94 216 VAL A C 1
ATOM 1785 O O . VAL A 1 216 ? 11.125 -1.309 -13.653 1.00 92.94 216 VAL A O 1
ATOM 1788 N N . VAL A 1 217 ? 11.296 -1.609 -15.883 1.00 94.12 217 VAL A N 1
ATOM 1789 C CA . VAL A 1 217 ? 10.364 -0.542 -16.265 1.00 94.12 217 VAL A CA 1
ATOM 1790 C C . VAL A 1 217 ? 8.962 -0.835 -15.730 1.00 94.12 217 VAL A C 1
ATOM 1792 O O . VAL A 1 217 ? 8.354 0.027 -15.099 1.00 94.12 217 VAL A O 1
ATOM 1795 N N . SER A 1 218 ? 8.481 -2.069 -15.885 1.00 93.00 218 SER A N 1
ATOM 1796 C CA . SER A 1 218 ? 7.155 -2.476 -15.408 1.00 93.00 218 SER A CA 1
ATOM 1797 C C . SER A 1 218 ? 7.016 -2.359 -13.885 1.00 93.00 218 SER A C 1
ATOM 1799 O O . SER A 1 218 ? 6.053 -1.769 -13.404 1.00 93.00 218 SER A O 1
ATOM 1801 N N . VAL A 1 219 ? 7.994 -2.853 -13.110 1.00 93.81 219 VAL A N 1
ATOM 1802 C CA . VAL A 1 219 ? 8.006 -2.692 -11.639 1.00 93.81 219 VAL A CA 1
ATOM 1803 C C . VAL A 1 219 ? 8.020 -1.214 -11.251 1.00 93.81 219 VAL A C 1
ATOM 1805 O O . VAL A 1 219 ? 7.342 -0.819 -10.303 1.00 93.81 219 VAL A O 1
ATOM 1808 N N . THR A 1 220 ? 8.773 -0.394 -11.989 1.00 95.88 220 THR A N 1
ATOM 1809 C CA . THR A 1 220 ? 8.864 1.045 -11.730 1.00 95.88 220 THR A CA 1
ATOM 1810 C C . THR A 1 220 ? 7.524 1.732 -11.976 1.00 95.88 220 THR A C 1
ATOM 1812 O O . THR A 1 220 ? 7.049 2.434 -11.088 1.00 95.88 220 THR A O 1
ATOM 1815 N N . PHE A 1 221 ? 6.858 1.483 -13.108 1.00 95.88 221 PHE A N 1
ATOM 1816 C CA . PHE A 1 221 ? 5.526 2.042 -13.350 1.00 95.88 221 PHE A CA 1
ATOM 1817 C C . PHE A 1 221 ? 4.504 1.569 -12.326 1.00 95.88 221 PHE A C 1
ATOM 1819 O O . PHE A 1 221 ? 3.817 2.408 -11.754 1.00 95.88 221 PHE A O 1
ATOM 1826 N N . LEU A 1 222 ? 4.417 0.264 -12.054 1.00 95.38 222 LEU A N 1
ATOM 1827 C CA . LEU A 1 222 ? 3.463 -0.265 -11.077 1.00 95.38 222 LEU A CA 1
ATOM 1828 C C . LEU A 1 222 ? 3.643 0.400 -9.704 1.00 95.38 222 LEU A C 1
ATOM 1830 O O . LEU A 1 222 ? 2.666 0.812 -9.082 1.00 95.38 222 LEU A O 1
ATOM 1834 N N . ALA A 1 223 ? 4.889 0.586 -9.259 1.00 96.56 223 ALA A N 1
ATOM 1835 C CA . ALA A 1 223 ? 5.181 1.282 -8.011 1.00 96.56 223 ALA A CA 1
ATOM 1836 C C . ALA A 1 223 ? 4.796 2.772 -8.050 1.00 96.56 223 ALA A C 1
ATOM 1838 O O . ALA A 1 223 ? 4.264 3.279 -7.066 1.00 96.56 223 ALA A O 1
ATOM 1839 N N . LEU A 1 224 ? 5.035 3.474 -9.165 1.00 97.56 224 LEU A N 1
ATOM 1840 C CA . LEU A 1 224 ? 4.672 4.888 -9.320 1.00 97.56 224 LEU A CA 1
ATOM 1841 C C . LEU A 1 224 ? 3.150 5.092 -9.394 1.00 97.56 224 LEU A C 1
ATOM 1843 O O . LEU A 1 224 ? 2.623 5.975 -8.722 1.00 97.56 224 LEU A O 1
ATOM 1847 N N . PHE A 1 225 ? 2.424 4.255 -10.138 1.00 97.06 225 PHE A N 1
ATOM 1848 C CA . PHE A 1 225 ? 0.959 4.296 -10.180 1.00 97.06 225 PHE A CA 1
ATOM 1849 C C . PHE A 1 225 ? 0.349 3.976 -8.817 1.00 97.06 225 PHE A C 1
ATOM 1851 O O . PHE A 1 225 ? -0.565 4.667 -8.373 1.00 97.06 225 PHE A O 1
ATOM 1858 N N . ARG A 1 226 ? 0.897 2.992 -8.099 1.00 97.25 226 ARG A N 1
ATOM 1859 C CA . ARG A 1 226 ? 0.483 2.730 -6.721 1.00 97.25 226 ARG A CA 1
ATOM 1860 C C . ARG A 1 226 ? 0.778 3.915 -5.798 1.00 97.25 226 ARG A C 1
ATOM 1862 O O . ARG A 1 226 ? -0.053 4.254 -4.962 1.00 97.25 226 ARG A O 1
ATOM 1869 N N . ALA A 1 227 ? 1.923 4.575 -5.968 1.00 98.00 227 ALA A N 1
ATOM 1870 C CA . ALA A 1 227 ? 2.265 5.770 -5.205 1.00 98.00 227 ALA A CA 1
ATOM 1871 C C . ALA A 1 227 ? 1.266 6.918 -5.429 1.00 98.00 227 ALA A C 1
ATOM 1873 O O . ALA A 1 227 ? 0.936 7.609 -4.469 1.00 98.00 227 ALA A O 1
ATOM 1874 N N . LEU A 1 228 ? 0.729 7.088 -6.645 1.00 97.81 228 LEU A N 1
ATOM 1875 C CA . LEU A 1 228 ? -0.367 8.036 -6.893 1.00 97.81 228 LEU A CA 1
ATOM 1876 C C . LEU A 1 228 ? -1.623 7.676 -6.088 1.00 97.81 228 LEU A C 1
ATOM 1878 O O . LEU A 1 228 ? -2.220 8.557 -5.477 1.00 97.81 228 LEU A O 1
ATOM 1882 N N . ARG A 1 229 ? -1.973 6.387 -6.006 1.00 97.69 229 ARG A N 1
ATOM 1883 C CA . ARG A 1 229 ? -3.119 5.924 -5.202 1.00 97.69 229 ARG A CA 1
ATOM 1884 C C . ARG A 1 229 ? -2.912 6.110 -3.697 1.00 97.69 229 ARG A C 1
ATOM 1886 O O . ARG A 1 229 ? -3.872 6.336 -2.971 1.00 97.69 229 ARG A O 1
ATOM 1893 N N . TYR A 1 230 ? -1.673 6.038 -3.207 1.00 98.12 230 TYR A N 1
ATOM 1894 C CA . TYR A 1 230 ? -1.360 6.372 -1.809 1.00 98.12 230 TYR A CA 1
ATOM 1895 C C . TYR A 1 230 ? -1.639 7.834 -1.500 1.00 98.12 230 TYR A C 1
ATOM 1897 O O . TYR A 1 230 ? -2.249 8.138 -0.483 1.00 98.12 230 TYR A O 1
ATOM 1905 N N . VAL A 1 231 ? -1.180 8.721 -2.381 1.00 98.00 231 VAL A N 1
ATOM 1906 C CA . VAL A 1 231 ? -1.386 10.165 -2.271 1.00 98.00 231 VAL A CA 1
ATOM 1907 C C . VAL A 1 231 ? -2.884 10.479 -2.311 1.00 98.00 231 VAL A C 1
ATOM 1909 O O . VAL A 1 231 ? -3.363 11.198 -1.445 1.00 98.00 231 VAL A O 1
ATOM 1912 N N . GLU A 1 232 ? -3.631 9.856 -3.223 1.00 97.75 232 GLU A N 1
ATOM 1913 C CA . GLU A 1 232 ? -5.091 9.987 -3.295 1.00 97.75 232 GLU A CA 1
ATOM 1914 C C . GLU A 1 232 ? -5.791 9.514 -2.010 1.00 97.75 232 GLU A C 1
ATOM 1916 O O . GLU A 1 232 ? -6.671 10.198 -1.496 1.00 97.75 232 GLU A O 1
ATOM 1921 N N . LEU A 1 233 ? -5.379 8.378 -1.440 1.00 97.81 233 LEU A N 1
ATOM 1922 C CA . LEU A 1 233 ? -5.942 7.885 -0.181 1.00 97.81 233 LEU A CA 1
ATOM 1923 C C . LEU A 1 233 ? -5.612 8.811 1.004 1.00 97.81 233 LEU A C 1
ATOM 1925 O O . LEU A 1 233 ? -6.431 8.982 1.905 1.00 97.81 233 LEU A O 1
ATOM 1929 N N . VAL A 1 234 ? -4.431 9.438 1.005 1.00 98.06 234 VAL A N 1
ATOM 1930 C CA . VAL A 1 234 ? -4.089 10.476 1.989 1.00 98.06 234 VAL A CA 1
ATOM 1931 C C . VAL A 1 234 ? -4.996 11.693 1.828 1.00 98.06 234 VAL A C 1
ATOM 1933 O O . VAL A 1 234 ? -5.487 12.188 2.837 1.00 98.06 234 VAL A O 1
ATOM 1936 N N . ASP A 1 235 ? -5.266 12.140 0.600 1.00 97.50 235 ASP A N 1
ATOM 1937 C CA . ASP A 1 235 ? -6.184 13.258 0.343 1.00 97.50 235 ASP A CA 1
ATOM 1938 C C . ASP A 1 235 ? -7.607 12.945 0.826 1.00 97.50 235 ASP A C 1
ATOM 1940 O O . ASP A 1 235 ? -8.263 13.800 1.420 1.00 97.50 235 ASP A O 1
ATOM 1944 N N . GLN A 1 236 ? -8.070 11.706 0.628 1.00 96.75 236 GLN A N 1
ATOM 1945 C CA . GLN A 1 236 ? -9.377 11.252 1.109 1.00 96.75 236 GLN A CA 1
ATOM 1946 C C . GLN A 1 236 ? -9.481 11.313 2.637 1.00 96.75 236 GLN A C 1
ATOM 1948 O O . GLN A 1 236 ? -10.485 11.797 3.153 1.00 96.75 236 GLN A O 1
ATOM 1953 N N . TYR A 1 237 ? -8.449 10.880 3.369 1.00 96.56 237 TYR A N 1
ATOM 1954 C CA . TYR A 1 237 ? -8.421 11.030 4.828 1.00 96.56 237 TYR A CA 1
ATOM 1955 C C . TYR A 1 237 ? -8.269 12.488 5.267 1.00 96.56 237 TYR A C 1
ATOM 1957 O O . TYR A 1 237 ? -8.858 12.908 6.257 1.00 96.56 237 TYR A O 1
ATOM 1965 N N . ALA A 1 238 ? -7.489 13.279 4.533 1.00 95.12 238 ALA A N 1
ATOM 1966 C CA . ALA A 1 238 ? -7.268 14.688 4.834 1.00 95.12 238 ALA A CA 1
ATOM 1967 C C . ALA A 1 238 ? -8.530 15.551 4.654 1.00 95.12 238 ALA A C 1
ATOM 1969 O O . ALA A 1 238 ? -8.587 16.650 5.204 1.00 95.12 238 ALA A O 1
ATOM 1970 N N . ALA A 1 239 ? -9.532 15.066 3.914 1.00 95.06 239 ALA A N 1
ATOM 1971 C CA . ALA A 1 239 ? -10.791 15.769 3.685 1.00 95.06 239 ALA A CA 1
ATOM 1972 C C . ALA A 1 239 ? -11.677 15.883 4.940 1.00 95.06 239 ALA A C 1
ATOM 1974 O O . ALA A 1 239 ? -12.508 16.787 5.004 1.00 95.06 239 ALA A O 1
ATOM 1975 N N . ASP A 1 240 ? -11.504 14.997 5.927 1.00 92.75 240 ASP A N 1
ATOM 1976 C CA . ASP A 1 240 ? -12.266 15.004 7.179 1.00 92.75 240 ASP A CA 1
ATOM 1977 C C . ASP A 1 240 ? -11.309 15.027 8.387 1.00 92.75 240 ASP A C 1
ATOM 1979 O O . ASP A 1 240 ? -10.549 14.065 8.573 1.00 92.75 240 ASP A O 1
ATOM 1983 N N . PRO A 1 241 ? -11.356 16.066 9.249 1.00 91.06 241 PRO A N 1
ATOM 1984 C CA . PRO A 1 241 ? -10.557 16.138 10.472 1.00 91.06 241 PRO A CA 1
ATOM 1985 C C . PRO A 1 241 ? -10.657 14.893 11.364 1.00 91.06 241 PRO A C 1
ATOM 1987 O O . PRO A 1 241 ? -9.663 14.511 11.983 1.00 91.06 241 PRO A O 1
ATOM 1990 N N . ALA A 1 242 ? -11.813 14.217 11.396 1.00 90.44 242 ALA A N 1
ATOM 1991 C CA . ALA A 1 242 ? -12.010 12.998 12.181 1.00 90.44 242 ALA A CA 1
ATOM 1992 C C . ALA A 1 242 ? -11.189 11.807 11.659 1.00 90.44 242 ALA A C 1
ATOM 1994 O O . ALA A 1 242 ? -10.937 10.851 12.392 1.00 90.44 242 ALA A O 1
ATOM 1995 N N . THR A 1 243 ? -10.761 11.851 10.396 1.00 93.19 243 THR A N 1
ATOM 1996 C CA . THR A 1 243 ? -10.035 10.755 9.742 1.00 93.19 243 THR A CA 1
ATOM 1997 C C . THR A 1 243 ? -8.615 11.127 9.322 1.00 93.19 243 THR A C 1
ATOM 1999 O O . THR A 1 243 ? -7.814 10.229 9.061 1.00 93.19 243 THR A O 1
ATOM 2002 N N . ALA A 1 244 ? -8.256 12.414 9.341 1.00 94.12 244 ALA A N 1
ATOM 2003 C CA . ALA A 1 244 ? -6.965 12.928 8.880 1.00 94.12 244 ALA A CA 1
ATOM 2004 C C . ALA A 1 244 ? -5.758 12.221 9.518 1.00 94.12 244 ALA A C 1
ATOM 2006 O O . ALA A 1 244 ? -4.765 11.949 8.844 1.00 94.12 244 ALA A O 1
ATOM 2007 N N . GLN A 1 245 ? -5.844 11.839 10.795 1.00 93.31 245 GLN A N 1
ATOM 2008 C CA . GLN A 1 245 ? -4.762 11.128 11.485 1.00 93.31 245 GLN A CA 1
ATOM 2009 C C . GLN A 1 245 ? -4.482 9.726 10.909 1.00 93.31 245 GLN A C 1
ATOM 2011 O O . GLN A 1 245 ? -3.343 9.254 10.963 1.00 93.31 245 GLN A O 1
ATOM 2016 N N . ARG A 1 246 ? -5.467 9.078 10.271 1.00 94.88 246 ARG A N 1
ATOM 2017 C CA . ARG A 1 246 ? -5.290 7.774 9.601 1.00 94.88 246 ARG A CA 1
ATOM 2018 C C . ARG A 1 246 ? -4.313 7.865 8.426 1.00 94.88 246 ARG A C 1
ATOM 2020 O O . ARG A 1 246 ? -3.639 6.881 8.108 1.00 94.88 246 ARG A O 1
ATOM 2027 N N . ALA A 1 247 ? -4.140 9.053 7.841 1.00 96.50 247 ALA A N 1
ATOM 2028 C CA . ALA A 1 247 ? -3.174 9.292 6.773 1.00 96.50 247 ALA A CA 1
ATOM 2029 C C . ALA A 1 247 ? -1.731 8.939 7.169 1.00 96.50 247 ALA A C 1
ATOM 2031 O O . ALA A 1 247 ? -0.956 8.519 6.311 1.00 96.50 247 ALA A O 1
ATOM 2032 N N . TYR A 1 248 ? -1.354 9.033 8.450 1.00 97.12 248 TYR A N 1
ATOM 2033 C CA . TYR A 1 248 ? -0.004 8.676 8.909 1.00 97.12 248 TYR A CA 1
ATOM 2034 C C . TYR A 1 248 ? 0.365 7.212 8.648 1.00 97.12 248 TYR A C 1
ATOM 2036 O O . TYR A 1 248 ? 1.528 6.896 8.357 1.00 97.12 248 TYR A O 1
ATOM 2044 N N . VAL A 1 249 ? -0.624 6.321 8.713 1.00 97.75 249 VAL A N 1
ATOM 2045 C CA . VAL A 1 249 ? -0.450 4.899 8.410 1.00 97.75 249 VAL A CA 1
ATOM 2046 C C . VAL A 1 249 ? -0.144 4.721 6.923 1.00 97.75 249 VAL A C 1
ATOM 2048 O O . VAL A 1 249 ? 0.836 4.062 6.570 1.00 97.75 249 VAL A O 1
ATOM 2051 N N . ILE A 1 250 ? -0.897 5.400 6.054 1.00 98.25 250 ILE A N 1
ATOM 2052 C CA . ILE A 1 250 ? -0.701 5.357 4.598 1.00 98.25 250 ILE A CA 1
ATOM 2053 C C . ILE A 1 250 ? 0.618 6.016 4.187 1.00 98.25 250 ILE A C 1
ATOM 2055 O O . ILE A 1 250 ? 1.377 5.444 3.407 1.00 98.25 250 ILE A O 1
ATOM 2059 N N . LEU A 1 251 ? 0.962 7.167 4.768 1.00 98.19 251 LEU A N 1
ATOM 2060 C CA . LEU A 1 251 ? 2.249 7.832 4.557 1.00 98.19 251 LEU A CA 1
ATOM 2061 C C . LEU A 1 251 ? 3.426 6.928 4.944 1.00 98.19 251 LEU A C 1
ATOM 2063 O O . LEU A 1 251 ? 4.457 6.907 4.266 1.00 98.19 251 LEU A O 1
ATOM 2067 N N . SER A 1 252 ? 3.277 6.123 5.995 1.00 97.88 252 SER A N 1
ATOM 2068 C CA . SER A 1 252 ? 4.319 5.173 6.387 1.00 97.88 252 SER A CA 1
ATOM 2069 C C . SER A 1 252 ? 4.508 4.061 5.357 1.00 97.88 252 SER A C 1
ATOM 2071 O O . SER A 1 252 ? 5.652 3.688 5.072 1.00 97.88 252 SER A O 1
ATOM 2073 N N . VAL A 1 253 ? 3.419 3.570 4.753 1.00 98.19 253 VAL A N 1
ATOM 2074 C CA . VAL A 1 253 ? 3.483 2.641 3.613 1.00 98.19 253 VAL A CA 1
ATOM 2075 C C . VAL A 1 253 ? 4.150 3.305 2.418 1.00 98.19 253 VAL A C 1
ATOM 2077 O O . VAL A 1 253 ? 5.121 2.762 1.891 1.00 98.19 253 VAL A O 1
ATOM 2080 N N . PHE A 1 254 ? 3.691 4.501 2.046 1.00 98.19 254 PHE A N 1
ATOM 2081 C CA . PHE A 1 254 ? 4.241 5.288 0.948 1.00 98.19 254 PHE A CA 1
ATOM 2082 C C . PHE A 1 254 ? 5.760 5.428 1.081 1.00 98.19 254 PHE A C 1
ATOM 2084 O O . PHE A 1 254 ? 6.509 5.054 0.178 1.00 98.19 254 PHE A O 1
ATOM 2091 N N . ARG A 1 255 ? 6.256 5.876 2.240 1.00 97.50 255 ARG A N 1
ATOM 2092 C CA . ARG A 1 255 ? 7.697 6.052 2.464 1.00 97.50 255 ARG A CA 1
ATOM 2093 C C . ARG A 1 255 ? 8.467 4.738 2.415 1.00 97.50 255 ARG A C 1
ATOM 2095 O O . ARG A 1 255 ? 9.589 4.714 1.903 1.00 97.50 255 ARG A O 1
ATOM 2102 N N . SER A 1 256 ? 7.895 3.660 2.948 1.00 97.50 256 SER A N 1
ATOM 2103 C CA . SER A 1 256 ? 8.504 2.328 2.914 1.00 97.50 256 SER A CA 1
ATOM 2104 C C . SER A 1 256 ? 8.656 1.819 1.475 1.00 97.50 256 SER A C 1
ATOM 2106 O O . SER A 1 256 ? 9.759 1.436 1.066 1.00 97.50 256 SER A O 1
ATOM 2108 N N . ASP A 1 257 ? 7.589 1.901 0.679 1.00 97.06 257 ASP A N 1
ATOM 2109 C CA . ASP A 1 257 ? 7.570 1.409 -0.699 1.00 97.06 257 ASP A CA 1
ATOM 2110 C C . ASP A 1 257 ? 8.394 2.283 -1.644 1.00 97.06 257 ASP A C 1
ATOM 2112 O O . ASP A 1 257 ? 9.160 1.742 -2.440 1.00 97.06 257 ASP A O 1
ATOM 2116 N N . LEU A 1 258 ? 8.376 3.612 -1.501 1.00 97.00 258 LEU A N 1
ATOM 2117 C CA . LEU A 1 258 ? 9.255 4.489 -2.283 1.00 97.00 258 LEU A CA 1
ATOM 2118 C C . LEU A 1 258 ? 10.732 4.242 -1.958 1.00 97.00 258 LEU A C 1
ATOM 2120 O O . LEU A 1 258 ? 11.574 4.225 -2.857 1.00 97.00 258 LEU A O 1
ATOM 2124 N N . ARG A 1 259 ? 11.081 3.971 -0.693 1.00 96.19 259 ARG A N 1
ATOM 2125 C CA . ARG A 1 259 ? 12.444 3.545 -0.330 1.00 96.19 259 ARG A CA 1
ATOM 2126 C C . ARG A 1 259 ? 12.798 2.184 -0.918 1.00 96.19 259 ARG A C 1
ATOM 2128 O O . ARG A 1 259 ? 13.962 1.962 -1.258 1.00 96.19 259 ARG A O 1
ATOM 2135 N N . ALA A 1 260 ? 11.854 1.248 -0.991 1.00 96.25 260 ALA A N 1
ATOM 2136 C CA . ALA A 1 260 ? 12.068 -0.041 -1.642 1.00 96.25 260 ALA A CA 1
AT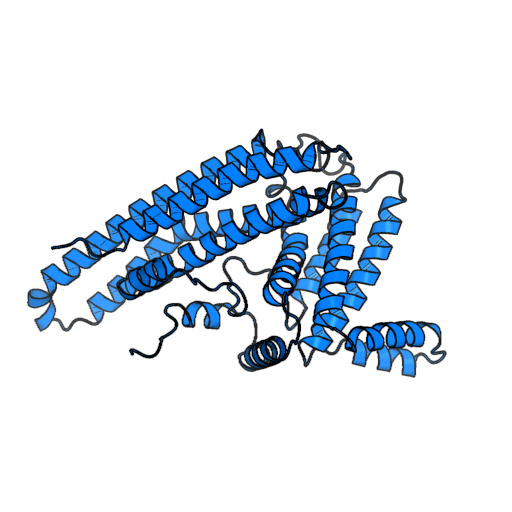OM 2137 C C . ALA A 1 260 ? 12.292 0.138 -3.149 1.00 96.25 260 ALA A C 1
ATOM 2139 O O . ALA A 1 260 ? 13.294 -0.362 -3.660 1.00 96.25 260 ALA A O 1
ATOM 2140 N N . LEU A 1 261 ? 11.457 0.934 -3.822 1.00 97.06 261 LEU A N 1
ATOM 2141 C CA . LEU A 1 261 ? 11.600 1.280 -5.234 1.00 97.06 261 LEU A CA 1
ATOM 2142 C C . LEU A 1 261 ? 12.953 1.936 -5.507 1.00 97.06 261 LEU A C 1
ATOM 2144 O O . LEU A 1 261 ? 13.724 1.448 -6.326 1.00 97.06 261 LEU A O 1
ATOM 2148 N N . CYS A 1 262 ? 13.307 2.987 -4.766 1.00 96.19 262 CYS A N 1
ATOM 2149 C CA . CYS A 1 262 ? 14.567 3.690 -4.987 1.00 96.19 262 CYS A CA 1
ATOM 2150 C C . CYS A 1 262 ? 15.789 2.791 -4.735 1.00 96.19 262 CYS A C 1
ATOM 2152 O O . CYS A 1 262 ? 16.845 3.018 -5.323 1.00 96.19 262 CYS A O 1
ATOM 2154 N N . ARG A 1 263 ? 15.697 1.793 -3.844 1.00 94.19 263 ARG A N 1
ATOM 2155 C CA . ARG A 1 263 ? 16.755 0.783 -3.659 1.00 94.19 263 ARG A CA 1
ATOM 2156 C C . ARG A 1 263 ? 16.784 -0.222 -4.807 1.00 94.19 263 ARG A C 1
ATOM 2158 O O . ARG A 1 263 ? 17.870 -0.551 -5.270 1.00 94.19 263 ARG A O 1
ATOM 2165 N N . TYR A 1 264 ? 15.624 -0.695 -5.256 1.00 94.31 264 TYR A N 1
ATOM 2166 C CA . TYR A 1 264 ? 15.504 -1.605 -6.393 1.00 94.31 264 TYR A CA 1
ATOM 2167 C C . TYR A 1 264 ? 16.104 -0.975 -7.650 1.00 94.31 264 TYR A C 1
ATOM 2169 O O . TYR A 1 264 ? 17.029 -1.532 -8.236 1.00 94.31 264 TYR A O 1
ATOM 2177 N N . VAL A 1 265 ? 15.661 0.233 -7.986 1.00 93.56 265 VAL A N 1
ATOM 2178 C CA . VAL A 1 265 ? 16.108 0.973 -9.162 1.00 93.56 265 VAL A CA 1
ATOM 2179 C C . VAL A 1 265 ? 17.586 1.357 -9.052 1.00 93.56 265 VAL A C 1
ATOM 2181 O O . VAL A 1 265 ? 18.360 1.089 -9.960 1.00 93.56 265 VAL A O 1
ATOM 2184 N N . GLY A 1 266 ? 18.021 1.898 -7.910 1.00 87.19 266 GLY A N 1
ATOM 2185 C CA . GLY A 1 266 ? 19.399 2.373 -7.754 1.00 87.19 266 GLY A CA 1
ATOM 2186 C C . GLY A 1 266 ? 20.461 1.297 -7.493 1.00 87.19 266 GLY A C 1
ATOM 2187 O O . GLY A 1 266 ? 21.639 1.629 -7.475 1.00 87.19 266 GLY A O 1
ATOM 2188 N N . ARG A 1 267 ? 20.091 0.039 -7.210 1.00 85.56 267 ARG A N 1
ATOM 2189 C CA . ARG A 1 267 ? 21.069 -1.034 -6.914 1.00 85.56 267 ARG A CA 1
ATOM 2190 C C . ARG A 1 267 ? 20.841 -2.321 -7.693 1.00 85.56 267 ARG A C 1
ATOM 2192 O O . ARG A 1 267 ? 21.804 -2.981 -8.053 1.00 85.56 267 ARG A O 1
ATOM 2199 N N . ARG A 1 268 ? 19.586 -2.718 -7.916 1.00 87.62 268 ARG A N 1
ATOM 2200 C CA . ARG A 1 268 ? 19.244 -4.035 -8.478 1.00 87.62 268 ARG A CA 1
ATOM 2201 C C . ARG A 1 268 ? 18.891 -3.983 -9.960 1.00 87.62 268 ARG A C 1
ATOM 2203 O O . ARG A 1 268 ? 19.144 -4.959 -10.655 1.00 87.62 268 ARG A O 1
ATOM 2210 N N . ALA A 1 269 ? 18.346 -2.869 -10.448 1.00 90.56 269 ALA A N 1
ATOM 2211 C CA . ALA A 1 269 ? 17.960 -2.718 -11.849 1.00 90.56 269 ALA A CA 1
ATOM 2212 C C . ALA A 1 269 ? 19.123 -2.986 -12.812 1.00 90.56 269 ALA A C 1
ATOM 2214 O O . ALA A 1 269 ? 18.937 -3.701 -13.789 1.00 90.56 269 ALA A O 1
ATOM 2215 N N . CYS A 1 270 ? 20.323 -2.478 -12.502 1.00 90.56 270 CYS A N 1
ATOM 2216 C CA . CYS A 1 270 ? 21.512 -2.695 -13.328 1.00 90.56 270 CYS A CA 1
ATOM 2217 C C . CYS A 1 270 ? 21.824 -4.185 -13.505 1.00 90.56 270 CYS A C 1
ATOM 2219 O O . CYS A 1 270 ? 22.033 -4.620 -14.629 1.00 90.56 270 CYS A O 1
ATOM 2221 N N . HIS A 1 271 ? 21.805 -4.964 -12.420 1.00 91.88 271 HIS A N 1
ATOM 2222 C CA . HIS A 1 271 ? 22.036 -6.408 -12.489 1.00 91.88 271 HIS A CA 1
ATOM 2223 C C . HIS A 1 271 ? 20.949 -7.113 -13.301 1.00 91.88 271 HIS A C 1
ATOM 2225 O O . HIS A 1 271 ? 21.263 -7.872 -14.200 1.00 91.88 271 HIS A O 1
ATOM 2231 N N . VAL A 1 272 ? 19.671 -6.794 -13.066 1.00 91.31 272 VAL A N 1
ATOM 2232 C CA . VAL A 1 272 ? 18.559 -7.415 -13.812 1.00 91.31 272 VAL A CA 1
ATOM 2233 C C . VAL A 1 272 ? 18.670 -7.160 -15.319 1.00 91.31 272 VAL A C 1
ATOM 2235 O O . VAL A 1 272 ? 18.443 -8.076 -16.107 1.00 91.31 272 VAL A O 1
ATOM 2238 N N . MET A 1 273 ? 19.016 -5.933 -15.715 1.00 94.00 273 MET A N 1
ATOM 2239 C CA . MET A 1 273 ? 19.201 -5.580 -17.125 1.00 94.00 273 MET A CA 1
ATOM 2240 C C . MET A 1 273 ? 20.445 -6.246 -17.717 1.00 94.00 273 MET A C 1
ATOM 2242 O O . MET A 1 273 ? 20.369 -6.772 -18.822 1.00 94.00 273 MET A O 1
ATOM 2246 N N . ALA A 1 274 ? 21.560 -6.258 -16.980 1.00 93.19 274 ALA A N 1
ATOM 2247 C CA . ALA A 1 274 ? 22.808 -6.878 -17.416 1.00 93.19 274 ALA A CA 1
ATOM 2248 C C . ALA A 1 274 ? 22.661 -8.394 -17.602 1.00 93.19 274 ALA A C 1
ATOM 2250 O O . ALA A 1 274 ? 22.974 -8.882 -18.678 1.00 93.19 274 ALA A O 1
ATOM 2251 N N . ASP A 1 275 ? 22.102 -9.108 -16.621 1.00 93.50 275 ASP A N 1
ATOM 2252 C CA . ASP A 1 275 ? 21.892 -10.562 -16.687 1.00 93.50 275 ASP A CA 1
ATOM 2253 C C . ASP A 1 275 ? 20.982 -10.940 -17.870 1.00 93.50 275 ASP A C 1
ATOM 2255 O O . ASP A 1 275 ? 21.203 -11.929 -18.569 1.00 93.50 275 ASP A O 1
ATOM 2259 N N . SER A 1 276 ? 19.941 -10.136 -18.118 1.00 91.56 276 SER A N 1
ATOM 2260 C CA . SER A 1 276 ? 19.010 -10.376 -19.227 1.00 91.56 276 SER A CA 1
ATOM 2261 C C . SER A 1 276 ? 19.660 -10.104 -20.587 1.00 91.56 276 SER A C 1
ATOM 2263 O O . SER A 1 276 ? 19.438 -10.858 -21.534 1.00 91.56 276 SER A O 1
ATOM 2265 N N . PHE A 1 277 ? 20.482 -9.054 -20.681 1.00 94.00 277 PHE A N 1
ATOM 2266 C CA . PHE A 1 277 ? 21.258 -8.752 -21.882 1.00 94.00 277 PHE A CA 1
ATOM 2267 C C . PHE A 1 277 ? 22.333 -9.812 -22.146 1.00 94.00 277 PHE A C 1
ATOM 2269 O O . PHE A 1 277 ? 22.479 -10.262 -23.278 1.00 94.00 277 PHE A O 1
ATOM 2276 N N . GLU A 1 278 ? 23.042 -10.261 -21.109 1.00 94.31 278 GLU A N 1
ATOM 2277 C CA . GLU A 1 278 ? 24.038 -11.331 -21.196 1.00 94.31 278 GLU A CA 1
ATOM 2278 C C . GLU A 1 278 ? 23.406 -12.623 -21.707 1.00 94.31 278 GLU A C 1
ATOM 2280 O O . GLU A 1 278 ? 23.903 -13.209 -22.665 1.00 94.31 278 GLU A O 1
ATOM 2285 N N . LYS A 1 279 ? 22.268 -13.032 -21.134 1.00 92.38 279 LYS A N 1
ATOM 2286 C CA . LYS A 1 279 ? 21.538 -14.210 -21.608 1.00 92.38 279 LYS A CA 1
ATOM 2287 C C . LYS A 1 279 ? 21.207 -14.096 -23.097 1.00 92.38 279 LYS A C 1
ATOM 2289 O O . LYS A 1 279 ? 21.484 -15.019 -23.855 1.00 92.38 279 LYS A O 1
ATOM 2294 N N . ARG A 1 280 ? 20.680 -12.946 -23.525 1.00 89.56 280 ARG A N 1
ATOM 2295 C CA . ARG A 1 280 ? 20.384 -12.695 -24.939 1.00 89.56 280 ARG A CA 1
ATOM 2296 C C . ARG A 1 280 ? 21.639 -12.783 -25.806 1.00 89.56 280 ARG A C 1
ATOM 2298 O O . ARG A 1 280 ? 21.572 -13.369 -26.880 1.00 89.56 280 ARG A O 1
ATOM 2305 N N . LEU A 1 281 ? 22.749 -12.187 -25.374 1.00 91.69 281 LEU A N 1
ATOM 2306 C CA . LEU A 1 281 ? 24.018 -12.212 -26.098 1.00 91.69 281 LEU A CA 1
ATOM 2307 C C . LEU A 1 281 ? 24.529 -13.648 -26.276 1.00 91.69 281 LEU A C 1
ATOM 2309 O O . LEU A 1 281 ? 24.956 -14.007 -27.369 1.00 91.69 281 LEU A O 1
ATOM 23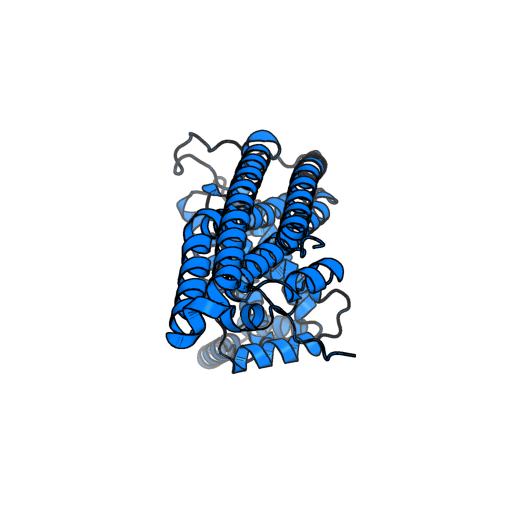13 N N . LEU A 1 282 ? 24.450 -14.465 -25.223 1.00 93.75 282 LEU A N 1
ATOM 2314 C CA . LEU A 1 282 ? 24.865 -15.870 -25.240 1.00 93.75 282 LEU A CA 1
ATOM 2315 C C . LEU A 1 282 ? 23.934 -16.763 -26.073 1.00 93.75 282 LEU A C 1
ATOM 2317 O O . LEU A 1 282 ? 24.384 -17.780 -26.597 1.00 93.75 282 LEU A O 1
ATOM 2321 N N . ASP A 1 283 ? 22.669 -16.371 -26.236 1.00 93.88 283 ASP A N 1
ATOM 2322 C CA . ASP A 1 283 ? 21.711 -17.053 -27.110 1.00 93.88 283 ASP A CA 1
ATOM 2323 C C . ASP A 1 283 ? 21.958 -16.759 -28.611 1.00 93.88 283 ASP A C 1
ATOM 2325 O O . ASP A 1 283 ? 21.375 -17.427 -29.467 1.00 93.88 283 ASP A O 1
ATOM 2329 N N . VAL A 1 284 ? 22.816 -15.786 -28.969 1.00 93.31 284 VAL A N 1
ATOM 2330 C CA . VAL A 1 284 ? 23.168 -15.494 -30.373 1.00 93.31 284 VAL A CA 1
ATOM 2331 C C . VAL A 1 284 ? 24.220 -16.493 -30.880 1.00 93.31 284 VAL A C 1
ATOM 2333 O O . VAL A 1 284 ? 25.331 -16.535 -30.345 1.00 93.31 284 VAL A O 1
ATOM 2336 N N . PRO A 1 285 ? 23.946 -17.265 -31.952 1.00 95.25 285 PRO A N 1
ATOM 2337 C CA . PRO A 1 285 ? 24.945 -18.142 -32.556 1.00 95.25 285 PRO A CA 1
ATOM 2338 C C . PRO A 1 285 ? 26.189 -17.367 -33.003 1.00 95.25 285 PRO A C 1
ATOM 2340 O O . PRO A 1 285 ? 26.081 -16.283 -33.570 1.00 95.25 285 PRO A O 1
ATOM 2343 N N . ALA A 1 286 ? 27.383 -17.946 -32.839 1.00 94.25 286 ALA A N 1
ATOM 2344 C CA . ALA A 1 286 ? 28.648 -17.251 -33.117 1.00 94.25 286 ALA A CA 1
ATOM 2345 C C . ALA A 1 286 ? 28.745 -16.643 -34.535 1.00 94.25 286 ALA A C 1
ATOM 2347 O O . ALA A 1 286 ? 29.317 -15.570 -34.711 1.00 94.25 286 ALA A O 1
ATOM 2348 N N . HIS A 1 287 ? 28.153 -17.297 -35.540 1.00 95.12 287 HIS A N 1
ATOM 2349 C CA . HIS A 1 287 ? 28.136 -16.818 -36.927 1.00 95.12 287 HIS A CA 1
ATOM 2350 C C . HIS A 1 287 ? 27.174 -15.637 -37.164 1.00 95.12 287 HIS A C 1
ATOM 2352 O O . HIS A 1 287 ? 27.317 -14.928 -38.156 1.00 95.12 287 HIS A O 1
ATOM 2358 N N . GLU A 1 288 ? 26.227 -15.398 -36.253 1.00 94.94 288 GLU A N 1
ATOM 2359 C CA . GLU A 1 288 ? 25.280 -14.277 -36.297 1.00 94.94 288 GLU A CA 1
ATOM 2360 C C . GLU A 1 288 ? 25.753 -13.058 -35.491 1.00 94.94 288 GLU A C 1
ATOM 2362 O O . GLU A 1 288 ? 25.169 -11.984 -35.622 1.00 94.94 288 GLU A O 1
ATOM 2367 N N . ILE A 1 289 ? 26.824 -13.174 -34.695 1.00 92.25 289 ILE A N 1
ATOM 2368 C CA . ILE A 1 289 ? 27.330 -12.060 -33.874 1.00 92.25 289 ILE A CA 1
ATOM 2369 C C . ILE A 1 289 ? 27.724 -10.861 -34.743 1.00 92.25 289 ILE A C 1
ATOM 2371 O O . ILE A 1 289 ? 27.362 -9.735 -34.419 1.00 92.25 289 ILE A O 1
ATOM 2375 N N . GLY A 1 290 ? 28.431 -11.093 -35.855 1.00 94.38 290 GLY A N 1
ATOM 2376 C CA . GLY A 1 290 ? 28.813 -10.033 -36.795 1.00 94.38 290 GLY A CA 1
ATOM 2377 C C . GLY A 1 290 ? 27.593 -9.308 -37.379 1.00 94.38 290 GLY A C 1
ATOM 2378 O O . GLY A 1 290 ? 27.467 -8.102 -37.174 1.00 94.38 290 GLY A O 1
ATOM 2379 N N . PRO A 1 291 ? 26.659 -10.029 -38.035 1.00 95.38 291 PRO A N 1
ATOM 2380 C CA . PRO A 1 291 ? 25.417 -9.450 -38.549 1.00 95.38 291 PRO A CA 1
ATOM 2381 C C . PRO A 1 291 ? 24.566 -8.712 -37.507 1.00 95.38 291 PRO A C 1
ATOM 2383 O O . PRO A 1 291 ? 23.890 -7.751 -37.855 1.00 95.38 291 PRO A O 1
ATOM 2386 N N . ARG A 1 292 ? 24.583 -9.141 -36.237 1.00 93.69 292 ARG A N 1
ATOM 2387 C CA . ARG A 1 292 ? 23.770 -8.553 -35.156 1.00 93.69 292 ARG A CA 1
ATOM 2388 C C . ARG A 1 292 ? 24.524 -7.557 -34.272 1.00 93.69 292 ARG A C 1
ATOM 2390 O O . ARG A 1 292 ? 23.963 -7.097 -33.277 1.00 93.69 292 ARG A O 1
ATOM 2397 N N . PHE A 1 293 ? 25.773 -7.228 -34.598 1.00 93.06 293 PHE A N 1
ATOM 2398 C CA . PHE A 1 293 ? 26.624 -6.390 -33.753 1.00 93.06 293 PHE A CA 1
ATOM 2399 C C . PHE A 1 293 ? 26.004 -5.012 -33.487 1.00 93.06 293 PHE A C 1
ATOM 2401 O O . PHE A 1 293 ? 25.949 -4.579 -32.337 1.00 93.06 293 PHE A O 1
ATOM 2408 N N . GLU A 1 294 ? 25.489 -4.348 -34.526 1.00 93.62 294 GLU A N 1
ATOM 2409 C CA . GLU A 1 294 ? 24.867 -3.025 -34.392 1.00 93.62 294 GLU A CA 1
ATOM 2410 C C . GLU A 1 294 ? 23.590 -3.072 -33.546 1.00 93.62 294 GLU A C 1
ATOM 2412 O O . GLU A 1 294 ? 23.416 -2.245 -32.654 1.00 93.62 294 GLU A O 1
ATOM 2417 N N . ASP A 1 295 ? 22.736 -4.078 -33.747 1.00 91.06 295 ASP A N 1
ATOM 2418 C CA . ASP A 1 295 ? 21.510 -4.264 -32.961 1.00 91.06 295 ASP A CA 1
ATOM 2419 C C . ASP A 1 295 ? 21.804 -4.475 -31.470 1.00 91.06 295 ASP A C 1
ATOM 2421 O O . ASP A 1 295 ? 21.154 -3.876 -30.608 1.00 91.06 295 ASP A O 1
ATOM 2425 N N . LEU A 1 296 ? 22.791 -5.323 -31.161 1.00 91.75 296 LEU A N 1
ATOM 2426 C CA . LEU A 1 296 ? 23.243 -5.576 -29.791 1.00 91.75 296 LEU A CA 1
ATOM 2427 C C . LEU A 1 296 ? 23.883 -4.320 -29.180 1.00 91.75 296 LEU A C 1
ATOM 2429 O O . LEU A 1 296 ? 23.649 -4.013 -28.010 1.00 91.75 296 LEU A O 1
ATOM 2433 N N . GLY A 1 297 ? 24.643 -3.561 -29.974 1.00 93.06 297 GLY A N 1
ATOM 2434 C CA . GLY A 1 297 ? 25.224 -2.282 -29.569 1.00 93.06 297 GLY A CA 1
ATOM 2435 C C . GLY A 1 297 ? 24.163 -1.225 -29.248 1.00 93.06 297 GLY A C 1
ATOM 2436 O O . GLY A 1 297 ? 24.235 -0.573 -28.203 1.00 93.06 297 GLY A O 1
ATOM 2437 N N . HIS A 1 298 ? 23.139 -1.090 -30.094 1.00 91.25 298 HIS A N 1
ATOM 2438 C CA . HIS A 1 298 ? 22.013 -0.184 -29.867 1.00 91.25 298 HIS A CA 1
ATOM 2439 C C . HIS A 1 298 ? 21.223 -0.552 -28.611 1.00 91.25 298 HIS A C 1
ATOM 2441 O O . HIS A 1 298 ? 20.859 0.325 -27.827 1.00 91.25 298 HIS A O 1
ATOM 2447 N N . GLU A 1 299 ? 20.972 -1.838 -28.383 1.00 90.19 299 GLU A N 1
ATOM 2448 C CA . GLU A 1 299 ? 20.316 -2.304 -27.164 1.00 90.19 299 GLU A CA 1
ATOM 2449 C C . GLU A 1 299 ? 21.141 -1.991 -25.912 1.00 90.19 299 GLU A C 1
ATOM 2451 O O . GLU A 1 299 ? 20.602 -1.425 -24.960 1.00 90.19 299 GLU A O 1
ATOM 2456 N N . ALA A 1 300 ? 22.442 -2.295 -25.917 1.00 92.56 300 ALA A N 1
ATOM 2457 C CA . ALA A 1 300 ? 23.324 -1.982 -24.797 1.00 92.56 300 ALA A CA 1
ATOM 2458 C C . ALA A 1 300 ? 23.315 -0.475 -24.486 1.00 92.56 300 ALA A C 1
ATOM 2460 O O . ALA A 1 300 ? 23.155 -0.078 -23.329 1.00 92.56 300 ALA A O 1
ATOM 2461 N N . ALA A 1 301 ? 23.398 0.374 -25.517 1.00 93.06 301 ALA A N 1
ATOM 2462 C CA . ALA A 1 301 ? 23.309 1.824 -25.367 1.00 93.06 301 ALA A CA 1
ATOM 2463 C C . ALA A 1 301 ? 21.958 2.272 -24.777 1.00 93.06 301 ALA A C 1
ATOM 2465 O O . ALA A 1 301 ? 21.928 3.117 -23.877 1.00 93.06 301 ALA A O 1
ATOM 2466 N N . ARG A 1 302 ? 20.839 1.673 -25.215 1.00 91.44 302 ARG A N 1
ATOM 2467 C CA . ARG A 1 302 ? 19.505 1.928 -24.640 1.00 91.44 302 ARG A CA 1
ATOM 2468 C C . ARG A 1 302 ? 19.433 1.535 -23.166 1.00 91.44 302 ARG A C 1
ATOM 2470 O O . ARG A 1 302 ? 18.888 2.295 -22.373 1.00 91.44 302 ARG A O 1
ATOM 2477 N N . LEU A 1 303 ? 19.996 0.392 -22.774 1.00 93.12 303 LEU A N 1
ATOM 2478 C CA . LEU A 1 303 ? 20.007 -0.047 -21.373 1.00 93.12 303 LEU A CA 1
ATOM 2479 C C . LEU A 1 303 ? 20.854 0.875 -20.483 1.00 93.12 303 LEU A C 1
ATOM 2481 O O . LEU A 1 303 ? 20.470 1.151 -19.345 1.00 93.12 303 LEU A O 1
ATOM 2485 N N . VAL A 1 304 ? 21.972 1.398 -20.998 1.00 94.19 304 VAL A N 1
ATOM 2486 C CA . VAL A 1 304 ? 22.793 2.400 -20.297 1.00 94.19 304 VAL A CA 1
ATOM 2487 C C . VAL A 1 304 ? 22.025 3.713 -20.108 1.00 94.19 304 VAL A C 1
ATOM 2489 O O . VAL A 1 304 ? 22.014 4.251 -19.000 1.00 94.19 304 VAL A O 1
ATOM 2492 N N . SER A 1 305 ? 21.342 4.196 -21.152 1.00 94.19 305 SER A N 1
ATOM 2493 C CA . SER A 1 305 ? 20.479 5.387 -21.080 1.00 94.19 305 SER A CA 1
ATOM 2494 C C . SER A 1 305 ? 19.352 5.202 -20.059 1.00 94.19 305 SER A C 1
ATOM 2496 O O . SER A 1 305 ? 19.219 5.989 -19.119 1.00 94.19 305 SER A O 1
ATOM 2498 N N . LEU A 1 306 ? 18.628 4.081 -20.150 1.00 94.38 306 LEU A N 1
ATOM 2499 C CA . LEU A 1 306 ? 17.551 3.734 -19.228 1.00 94.38 306 LEU A CA 1
ATOM 2500 C C . LEU A 1 306 ? 18.043 3.690 -17.778 1.00 94.38 306 LEU A C 1
ATOM 2502 O O . LEU A 1 306 ? 17.380 4.215 -16.884 1.00 94.38 306 LEU A O 1
ATOM 2506 N N . ARG A 1 307 ? 19.220 3.102 -17.530 1.00 94.62 307 ARG A N 1
ATOM 2507 C CA . ARG A 1 307 ? 19.839 3.083 -16.200 1.00 94.62 307 ARG A CA 1
ATOM 2508 C C . ARG A 1 307 ? 20.077 4.496 -15.664 1.00 94.62 307 ARG A C 1
ATOM 2510 O O . ARG A 1 307 ? 19.737 4.753 -14.511 1.00 94.62 307 ARG A O 1
ATOM 2517 N N . ALA A 1 308 ? 20.647 5.391 -16.468 1.00 95.00 308 ALA A N 1
ATOM 2518 C CA . ALA A 1 308 ? 20.912 6.765 -16.048 1.00 95.00 308 ALA A CA 1
ATOM 2519 C C . ALA A 1 308 ? 19.609 7.507 -15.700 1.00 95.00 308 ALA A C 1
ATOM 2521 O O . ALA A 1 308 ? 19.514 8.139 -14.643 1.00 95.00 308 ALA A O 1
ATOM 2522 N N . THR A 1 309 ? 18.573 7.353 -16.530 1.00 95.81 309 THR A N 1
ATOM 2523 C CA . THR A 1 309 ? 17.237 7.909 -16.271 1.00 95.81 309 THR A CA 1
ATOM 2524 C C . THR A 1 309 ? 16.662 7.376 -14.957 1.00 95.81 309 THR A C 1
ATOM 2526 O O . THR A 1 309 ? 16.225 8.144 -14.101 1.00 95.81 309 THR A O 1
ATOM 2529 N N . LEU A 1 310 ? 16.730 6.066 -14.740 1.00 95.56 310 LEU A N 1
ATOM 2530 C CA . LEU A 1 310 ? 16.273 5.395 -13.526 1.00 95.56 310 LEU A CA 1
ATOM 2531 C C . LEU A 1 310 ? 17.010 5.857 -12.251 1.00 95.56 310 LEU A C 1
ATOM 2533 O O . LEU A 1 310 ? 16.374 6.095 -11.219 1.00 95.56 310 LEU A O 1
ATOM 2537 N N . GLU A 1 311 ? 18.333 6.020 -12.305 1.00 94.62 311 GLU A N 1
ATOM 2538 C CA . GLU A 1 311 ? 19.133 6.551 -11.192 1.00 94.62 311 GLU A CA 1
ATOM 2539 C C . GLU A 1 311 ? 18.747 8.001 -10.862 1.00 94.62 311 GLU A C 1
ATOM 2541 O O . GLU A 1 311 ? 18.576 8.344 -9.686 1.00 94.62 311 GLU A O 1
ATOM 2546 N N . ASN A 1 312 ? 18.534 8.833 -11.886 1.00 95.62 312 ASN A N 1
ATOM 2547 C CA . ASN A 1 312 ? 18.070 10.206 -11.711 1.00 95.62 312 ASN A CA 1
ATOM 2548 C C . ASN A 1 312 ? 16.678 10.255 -11.058 1.00 95.62 312 ASN A C 1
ATOM 2550 O O . ASN A 1 312 ? 16.490 10.941 -10.052 1.00 95.62 312 ASN A O 1
ATOM 2554 N N . LEU A 1 313 ? 15.724 9.457 -11.552 1.00 95.75 313 LEU A N 1
ATOM 2555 C CA . LEU A 1 313 ? 14.381 9.353 -10.972 1.00 95.75 313 LEU A CA 1
ATOM 2556 C C . LEU A 1 313 ? 14.422 8.928 -9.499 1.00 95.75 313 LEU A C 1
ATOM 2558 O O . LEU A 1 313 ? 13.740 9.519 -8.661 1.00 95.75 313 LEU A O 1
ATOM 2562 N N . ALA A 1 314 ? 15.256 7.942 -9.154 1.00 95.94 314 ALA A N 1
ATOM 2563 C CA . ALA A 1 314 ? 15.420 7.509 -7.770 1.00 95.94 314 ALA A CA 1
ATOM 2564 C C . ALA A 1 314 ? 15.959 8.634 -6.868 1.00 95.94 314 ALA A C 1
ATOM 2566 O O . ALA A 1 314 ? 15.557 8.732 -5.708 1.00 95.94 314 ALA A O 1
ATOM 2567 N N . ASN A 1 315 ? 16.854 9.486 -7.372 1.00 96.25 315 ASN A N 1
ATOM 2568 C CA . ASN A 1 315 ? 17.375 10.624 -6.617 1.00 96.25 315 ASN A CA 1
ATOM 2569 C C . ASN A 1 315 ? 16.320 11.717 -6.426 1.00 96.25 315 ASN A C 1
ATOM 2571 O O . ASN A 1 315 ? 16.122 12.156 -5.293 1.00 96.25 315 ASN A O 1
ATOM 2575 N N . VAL A 1 316 ? 15.602 12.092 -7.489 1.00 96.62 316 VAL A N 1
ATOM 2576 C CA . VAL A 1 316 ? 14.511 13.079 -7.433 1.00 96.62 316 VAL A CA 1
ATOM 2577 C C . VAL A 1 316 ? 13.443 12.648 -6.424 1.00 96.62 316 VAL A C 1
ATOM 2579 O O . VAL A 1 316 ? 13.119 13.402 -5.508 1.00 96.62 316 VAL A O 1
ATOM 2582 N N . LEU A 1 317 ? 12.973 11.397 -6.510 1.00 97.00 317 LEU A N 1
ATOM 2583 C CA . LEU A 1 317 ? 11.987 10.852 -5.573 1.00 97.00 317 LEU A CA 1
ATOM 2584 C C . LEU A 1 317 ? 12.505 10.850 -4.130 1.00 97.00 317 LEU A C 1
ATOM 2586 O O . LEU A 1 317 ? 11.784 11.237 -3.218 1.00 97.00 317 LEU A O 1
ATOM 2590 N N . ARG A 1 318 ? 13.758 10.440 -3.889 1.00 96.38 318 ARG A N 1
ATOM 2591 C CA . ARG A 1 318 ? 14.336 10.451 -2.532 1.00 96.38 318 ARG A CA 1
ATOM 2592 C C . ARG A 1 318 ? 14.379 11.853 -1.936 1.00 96.38 318 ARG A C 1
ATOM 2594 O O . ARG A 1 318 ? 14.087 11.992 -0.750 1.00 96.38 318 ARG A O 1
ATOM 2601 N N . VAL A 1 319 ? 14.788 12.850 -2.720 1.00 96.94 319 VAL A N 1
ATOM 2602 C CA . VAL A 1 319 ? 14.884 14.242 -2.263 1.00 96.94 319 VAL A CA 1
ATOM 2603 C C . VAL A 1 319 ? 13.501 14.776 -1.922 1.00 96.94 319 VAL A C 1
ATOM 2605 O O . VAL A 1 319 ? 13.327 15.298 -0.823 1.00 96.94 319 VAL A O 1
ATOM 2608 N N . GLU A 1 320 ? 12.519 14.573 -2.801 1.00 97.50 320 GLU A N 1
ATOM 2609 C CA . GLU A 1 320 ? 11.165 15.070 -2.570 1.00 97.50 320 GLU A CA 1
ATOM 2610 C C . GLU A 1 320 ? 10.503 14.376 -1.376 1.00 97.50 320 GLU A C 1
ATOM 2612 O O . GLU A 1 320 ? 10.078 15.041 -0.439 1.00 97.50 320 GLU A O 1
ATOM 2617 N N . VAL A 1 321 ? 10.530 13.039 -1.315 1.00 96.44 321 VAL A N 1
ATOM 2618 C CA . VAL A 1 321 ? 9.984 12.290 -0.169 1.00 96.44 321 VAL A CA 1
ATOM 2619 C C . VAL A 1 321 ? 10.647 12.725 1.136 1.00 96.44 321 VAL A C 1
ATOM 2621 O O . VAL A 1 321 ? 9.985 12.843 2.166 1.00 96.44 321 VAL A O 1
ATOM 2624 N N . ARG A 1 322 ? 11.962 12.969 1.127 1.00 95.62 322 ARG A N 1
ATOM 2625 C CA . ARG A 1 322 ? 12.668 13.458 2.312 1.00 95.62 322 ARG A CA 1
ATOM 2626 C C . ARG A 1 322 ? 12.189 14.851 2.708 1.00 95.62 322 ARG A C 1
ATOM 2628 O O . ARG A 1 322 ? 11.897 15.054 3.882 1.00 95.62 322 ARG A O 1
ATOM 2635 N N . ARG A 1 323 ? 12.111 15.782 1.756 1.00 95.94 323 ARG A N 1
ATOM 2636 C CA . ARG A 1 323 ? 11.620 17.145 1.982 1.00 95.94 323 ARG A CA 1
ATOM 2637 C C . ARG A 1 323 ? 10.219 17.111 2.587 1.00 95.94 323 ARG A C 1
ATOM 2639 O O . ARG A 1 323 ? 10.043 17.653 3.674 1.00 95.94 323 ARG A O 1
ATOM 2646 N N . THR A 1 324 ? 9.283 16.416 1.946 1.00 96.06 324 THR A N 1
ATOM 2647 C CA . THR A 1 324 ? 7.889 16.353 2.389 1.00 96.06 324 THR A CA 1
ATOM 2648 C C . THR A 1 324 ? 7.772 15.787 3.800 1.00 96.06 324 THR A C 1
ATOM 2650 O O . THR A 1 324 ? 7.131 16.384 4.658 1.00 96.06 324 THR A O 1
ATOM 2653 N N . PHE A 1 325 ? 8.454 14.675 4.092 1.00 95.12 325 PHE A N 1
ATOM 2654 C CA . PHE A 1 325 ? 8.369 14.048 5.414 1.00 95.12 325 PHE A CA 1
ATOM 2655 C C . PHE A 1 325 ? 9.115 14.812 6.507 1.00 95.12 325 PHE A C 1
ATOM 2657 O O . PHE A 1 325 ? 8.716 14.716 7.657 1.00 95.12 325 PHE A O 1
ATOM 2664 N N . GLU A 1 326 ? 10.209 15.515 6.207 1.00 92.62 326 GLU A N 1
ATOM 2665 C CA . GLU A 1 326 ? 10.993 16.223 7.232 1.00 92.62 326 GLU A CA 1
ATOM 2666 C C . GLU A 1 326 ? 10.524 17.666 7.467 1.00 92.62 326 GLU A C 1
ATOM 2668 O O . GLU A 1 326 ? 10.867 18.240 8.504 1.00 92.62 326 GLU A O 1
ATOM 2673 N N . ARG A 1 327 ? 9.801 18.269 6.512 1.00 91.19 327 ARG A N 1
ATOM 2674 C CA . ARG A 1 327 ? 9.447 19.699 6.535 1.00 91.19 327 ARG A CA 1
ATOM 2675 C C . ARG A 1 327 ? 7.958 19.987 6.403 1.00 91.19 327 ARG A C 1
ATOM 2677 O O . ARG A 1 327 ? 7.490 20.891 7.082 1.00 91.19 327 ARG A O 1
ATOM 2684 N N . ASP A 1 328 ? 7.254 19.252 5.548 1.00 92.44 328 ASP A N 1
ATOM 2685 C CA . ASP A 1 328 ? 5.907 19.643 5.117 1.00 92.44 328 ASP A CA 1
ATOM 2686 C C . ASP A 1 328 ? 4.805 18.888 5.882 1.00 92.44 328 ASP A C 1
ATOM 2688 O O . ASP A 1 328 ? 3.674 19.355 5.948 1.00 92.44 328 ASP A O 1
ATOM 2692 N N . VAL A 1 329 ? 5.132 17.740 6.491 1.00 93.12 329 VAL A N 1
ATOM 2693 C CA . VAL A 1 329 ? 4.201 16.945 7.306 1.00 93.12 329 VAL A CA 1
ATOM 2694 C C . VAL A 1 329 ? 4.667 16.917 8.770 1.00 93.12 329 VAL A C 1
ATOM 2696 O O . VAL A 1 329 ? 5.805 16.506 9.032 1.00 93.12 329 VAL A O 1
ATOM 2699 N N . PRO A 1 330 ? 3.815 17.304 9.741 1.00 91.81 330 PRO A N 1
ATOM 2700 C CA . PRO A 1 330 ? 4.168 17.276 11.159 1.00 91.81 330 PRO A CA 1
ATOM 2701 C C . PRO A 1 330 ? 4.295 15.840 11.679 1.00 91.81 330 PRO A C 1
ATOM 2703 O O . PRO A 1 330 ? 3.697 14.911 11.130 1.00 91.81 330 PRO A O 1
ATOM 2706 N N . SER A 1 331 ? 5.057 15.641 12.760 1.00 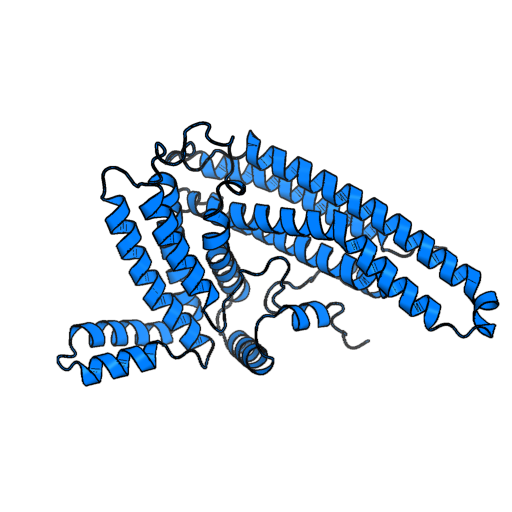90.88 331 SER A N 1
ATOM 2707 C CA . SER A 1 331 ? 5.140 14.320 13.396 1.00 90.88 331 SER A CA 1
ATOM 2708 C C . SER A 1 331 ? 3.820 13.943 14.087 1.00 90.88 331 SER A C 1
ATOM 2710 O O . SER A 1 331 ? 3.082 14.837 14.507 1.00 90.88 331 SER A O 1
ATOM 2712 N N . PRO A 1 332 ? 3.534 12.641 14.290 1.00 89.38 332 PRO A N 1
ATOM 2713 C CA . PRO A 1 332 ? 2.350 12.188 15.028 1.00 89.38 332 PRO A CA 1
ATOM 2714 C C . PRO A 1 332 ? 2.162 12.849 16.402 1.00 89.38 332 PRO A C 1
ATOM 2716 O O . PRO A 1 332 ? 1.042 13.160 16.796 1.00 89.38 332 PRO A O 1
ATOM 2719 N N . ALA A 1 333 ? 3.260 13.102 17.120 1.00 83.81 333 ALA A N 1
ATOM 2720 C CA . ALA A 1 333 ? 3.234 13.760 18.424 1.00 83.81 333 ALA A CA 1
ATOM 2721 C C . ALA A 1 333 ? 2.957 15.274 18.332 1.00 83.81 333 ALA A C 1
ATOM 2723 O O . ALA A 1 333 ? 2.384 15.851 19.252 1.00 83.81 333 ALA A O 1
ATOM 2724 N N . GLN A 1 334 ? 3.359 15.919 17.232 1.00 80.94 334 GLN A N 1
ATOM 2725 C CA . GLN A 1 334 ? 3.205 17.363 17.008 1.00 80.94 334 GLN A CA 1
ATOM 2726 C C . GLN A 1 334 ? 1.882 17.739 16.348 1.00 80.94 334 GLN A C 1
ATOM 2728 O O . GLN A 1 334 ? 1.458 18.884 16.466 1.00 80.94 334 GLN A O 1
ATOM 2733 N N . ALA A 1 335 ? 1.244 16.798 15.652 1.00 70.50 335 ALA A N 1
ATOM 2734 C CA . ALA A 1 335 ? 0.048 17.051 14.856 1.00 70.50 335 ALA A CA 1
ATOM 2735 C C . ALA A 1 335 ? -1.128 17.611 15.672 1.00 70.50 335 ALA A C 1
ATOM 2737 O O . ALA A 1 335 ? -1.999 18.271 15.112 1.00 70.50 335 ALA A O 1
ATOM 2738 N N . GLY A 1 336 ? -1.158 17.365 16.990 1.00 59.59 336 GLY A N 1
ATOM 2739 C CA . GLY A 1 336 ? -2.296 17.718 17.835 1.00 59.59 336 GLY A CA 1
ATOM 2740 C C . GLY A 1 336 ? -3.618 17.136 17.307 1.00 59.59 336 GLY A C 1
ATOM 2741 O O . GLY A 1 336 ? -3.661 16.382 16.337 1.00 59.59 336 GLY A O 1
ATOM 2742 N N . ALA A 1 337 ? -4.728 17.472 17.954 1.00 55.75 337 ALA A N 1
ATOM 2743 C CA . ALA A 1 337 ? -6.071 17.218 17.424 1.00 55.75 337 ALA A CA 1
ATOM 2744 C C . ALA A 1 337 ? -6.570 18.432 16.608 1.00 55.75 337 ALA A C 1
ATOM 2746 O O . ALA A 1 337 ? -7.711 18.852 16.765 1.00 55.75 337 ALA A O 1
ATOM 2747 N N . GLY A 1 338 ? -5.679 19.075 15.843 1.00 55.91 338 GLY A N 1
ATOM 2748 C CA . GLY A 1 338 ? -5.961 20.349 15.178 1.00 55.91 338 GLY A CA 1
ATOM 2749 C C . GLY A 1 338 ? -6.627 20.189 13.810 1.00 55.91 338 GLY A C 1
ATOM 2750 O O . GLY A 1 338 ? -6.271 19.294 13.044 1.00 55.91 338 GLY A O 1
ATOM 2751 N N . GLU A 1 339 ? -7.536 21.112 13.485 1.00 65.38 339 GLU A N 1
ATOM 2752 C CA . GLU A 1 339 ? -8.224 21.226 12.185 1.00 65.38 339 GLU A CA 1
ATOM 2753 C C . GLU A 1 339 ? -7.253 21.445 10.999 1.00 65.38 339 GLU A C 1
ATOM 2755 O O . GLU A 1 339 ? -7.599 21.179 9.849 1.00 65.38 339 GLU A O 1
ATOM 2760 N N . ASP A 1 340 ? -6.004 21.842 11.270 1.00 85.06 340 ASP A N 1
ATOM 2761 C CA . ASP A 1 340 ? -5.004 22.203 10.256 1.00 85.06 340 ASP A CA 1
ATOM 2762 C C . ASP A 1 340 ? -4.259 21.016 9.618 1.00 85.06 340 ASP A C 1
ATOM 2764 O O . ASP A 1 340 ? -3.560 21.202 8.616 1.00 85.06 340 ASP A O 1
ATOM 2768 N N . LEU A 1 341 ? -4.373 19.795 10.162 1.00 91.44 341 LEU A N 1
ATOM 2769 C CA . LEU A 1 341 ? -3.644 18.635 9.626 1.00 91.44 341 LEU A CA 1
ATOM 2770 C C . LEU A 1 341 ? -4.077 18.310 8.188 1.00 91.44 341 LEU A C 1
ATOM 2772 O O . LEU A 1 341 ? -3.227 18.065 7.334 1.00 91.44 341 LEU A O 1
ATOM 2776 N N . GLY A 1 342 ? -5.383 18.333 7.912 1.00 93.75 342 GLY A N 1
ATOM 2777 C CA . GLY A 1 342 ? -5.937 18.042 6.586 1.00 93.75 342 GLY A CA 1
ATOM 2778 C C . GLY A 1 342 ? -5.354 18.947 5.491 1.00 93.75 342 GLY A C 1
ATOM 2779 O O . GLY A 1 342 ? -4.716 18.443 4.564 1.00 93.75 342 GLY A O 1
ATOM 2780 N N . PRO A 1 343 ? -5.471 20.284 5.611 1.00 94.00 343 PRO A N 1
ATOM 2781 C CA . PRO A 1 343 ? -4.873 21.221 4.660 1.00 94.00 343 PRO A CA 1
ATOM 2782 C C . PRO A 1 343 ? -3.362 21.033 4.454 1.00 94.00 343 PRO A C 1
ATOM 2784 O O . PRO A 1 343 ? -2.891 21.072 3.316 1.00 94.00 343 PRO A O 1
ATOM 2787 N N . GLN A 1 344 ? -2.594 20.784 5.524 1.00 93.62 344 GLN A N 1
ATOM 2788 C CA . GLN A 1 344 ? -1.150 20.529 5.416 1.00 93.62 344 GLN A CA 1
ATOM 2789 C C . GLN A 1 344 ? -0.852 19.256 4.616 1.00 93.62 344 GLN A C 1
ATOM 2791 O O . GLN A 1 344 ? 0.028 19.259 3.751 1.00 93.62 344 GLN A O 1
ATOM 2796 N N . LEU A 1 345 ? -1.612 18.183 4.860 1.00 95.44 345 LEU A N 1
ATOM 2797 C CA . LEU A 1 345 ? -1.493 16.935 4.111 1.00 95.44 345 LEU A CA 1
ATOM 2798 C C . LEU A 1 345 ? -1.782 17.144 2.624 1.00 95.44 345 LEU A C 1
ATOM 2800 O O . LEU A 1 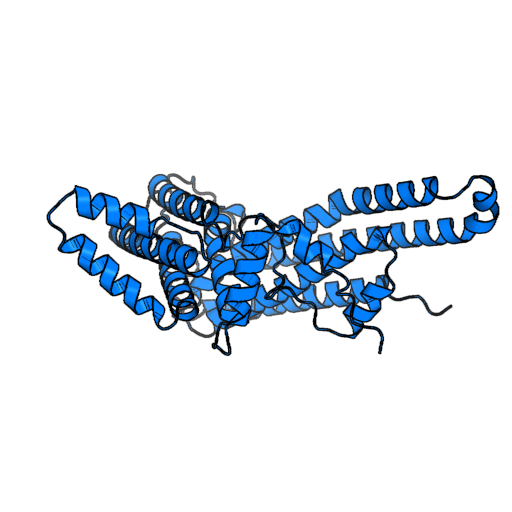345 ? -0.980 16.688 1.817 1.00 95.44 345 LEU A O 1
ATOM 2804 N N . VAL A 1 346 ? -2.841 17.879 2.267 1.00 95.94 346 VAL A N 1
ATOM 2805 C CA . VAL A 1 346 ? -3.210 18.165 0.864 1.00 95.94 346 VAL A CA 1
ATOM 2806 C C . VAL A 1 346 ? -2.107 18.930 0.119 1.00 95.94 346 VAL A C 1
ATOM 2808 O O . VAL A 1 346 ? -1.821 18.662 -1.051 1.00 95.94 346 VAL A O 1
ATOM 2811 N N . VAL A 1 347 ? -1.452 19.886 0.782 1.00 95.56 347 VAL A N 1
ATOM 2812 C CA . VAL A 1 347 ? -0.322 20.621 0.187 1.00 95.56 347 VAL A CA 1
ATOM 2813 C C . VAL A 1 347 ? 0.888 19.701 -0.004 1.00 95.56 347 VAL A C 1
ATOM 2815 O O . VAL A 1 347 ? 1.506 19.692 -1.073 1.00 95.56 347 VAL A O 1
ATOM 2818 N N . ALA A 1 348 ? 1.210 18.893 1.007 1.00 95.44 348 ALA A N 1
ATOM 2819 C CA . ALA A 1 348 ? 2.307 17.933 0.963 1.00 95.44 348 ALA A CA 1
ATOM 2820 C C . ALA A 1 348 ? 2.111 16.871 -0.137 1.00 95.44 348 ALA A C 1
ATOM 2822 O O . ALA A 1 348 ? 3.034 16.577 -0.906 1.00 95.44 348 ALA A O 1
ATOM 2823 N N . THR A 1 349 ? 0.904 16.315 -0.257 1.00 97.06 349 THR A N 1
ATOM 2824 C CA . THR A 1 349 ? 0.548 15.318 -1.272 1.00 97.06 349 THR A CA 1
ATOM 2825 C C . THR A 1 349 ? 0.549 15.896 -2.678 1.00 97.06 349 THR A C 1
ATOM 2827 O O . THR A 1 349 ? 1.007 15.213 -3.593 1.00 97.06 349 THR A O 1
ATOM 2830 N N . ALA A 1 350 ? 0.133 17.150 -2.876 1.00 97.69 350 ALA A N 1
ATOM 2831 C CA . ALA A 1 350 ? 0.185 17.801 -4.186 1.00 97.69 350 ALA A CA 1
ATOM 2832 C C . ALA A 1 350 ? 1.615 17.841 -4.762 1.00 97.69 350 ALA A C 1
ATOM 2834 O O . ALA A 1 350 ? 1.816 17.525 -5.939 1.00 97.69 350 ALA A O 1
ATOM 2835 N N . SER A 1 351 ? 2.617 18.149 -3.930 1.00 96.44 351 SER A N 1
ATOM 2836 C CA . SER A 1 351 ? 4.031 18.168 -4.343 1.00 96.44 351 SER A CA 1
ATOM 2837 C C . SER A 1 351 ? 4.552 16.770 -4.706 1.00 96.44 351 SER A C 1
ATOM 2839 O O . SER A 1 351 ? 5.162 16.564 -5.764 1.00 96.44 351 SER A O 1
ATOM 2841 N N . LEU A 1 352 ? 4.230 15.768 -3.876 1.00 97.94 352 LEU A N 1
ATOM 2842 C CA . LEU A 1 352 ? 4.552 14.365 -4.154 1.00 97.94 352 LEU A CA 1
ATOM 2843 C C . LEU A 1 352 ? 3.899 13.889 -5.456 1.00 97.94 352 LEU A C 1
ATOM 2845 O O . LEU A 1 352 ? 4.567 13.271 -6.286 1.00 97.94 352 LEU A O 1
ATOM 2849 N N . ARG A 1 353 ? 2.618 14.214 -5.667 1.00 98.19 353 ARG A N 1
ATOM 2850 C CA . ARG A 1 353 ? 1.865 13.866 -6.876 1.00 98.19 353 ARG A CA 1
ATOM 2851 C C . ARG A 1 353 ? 2.535 14.431 -8.122 1.00 98.19 353 ARG A C 1
ATOM 2853 O O . ARG A 1 353 ? 2.756 13.690 -9.077 1.00 98.19 353 ARG A O 1
ATOM 2860 N N . ALA A 1 354 ? 2.909 15.711 -8.096 1.00 98.12 354 ALA A N 1
ATOM 2861 C CA . ALA A 1 354 ? 3.593 16.364 -9.208 1.00 98.12 354 ALA A CA 1
ATOM 2862 C C . ALA A 1 354 ? 4.924 15.671 -9.546 1.00 98.12 354 ALA A C 1
ATOM 2864 O O . ALA A 1 354 ? 5.211 15.406 -10.714 1.00 98.12 354 ALA A O 1
ATOM 2865 N N . THR A 1 355 ? 5.699 15.292 -8.528 1.00 98.25 355 THR A N 1
ATOM 2866 C CA . THR A 1 355 ? 6.975 14.590 -8.721 1.00 98.25 355 THR A CA 1
ATOM 2867 C C . THR A 1 355 ? 6.779 13.176 -9.271 1.00 98.25 355 THR A C 1
ATOM 2869 O O . THR A 1 355 ? 7.525 12.746 -10.152 1.00 98.25 355 THR A O 1
ATOM 2872 N N . ILE A 1 356 ? 5.761 12.449 -8.805 1.00 98.31 356 ILE A N 1
ATOM 2873 C CA . ILE A 1 356 ? 5.437 11.112 -9.318 1.00 98.31 356 ILE A CA 1
ATOM 2874 C C . ILE A 1 356 ? 4.956 11.192 -10.771 1.00 98.31 356 ILE A C 1
ATOM 2876 O O . ILE A 1 356 ? 5.416 10.407 -11.599 1.00 98.31 356 ILE A O 1
ATOM 2880 N N . HIS A 1 357 ? 4.099 12.158 -11.114 1.00 97.25 357 HIS A N 1
ATOM 2881 C CA . HIS A 1 357 ? 3.695 12.391 -12.502 1.00 97.25 357 HIS A CA 1
ATOM 2882 C C . HIS A 1 357 ? 4.895 12.698 -13.393 1.00 97.25 357 HIS A C 1
ATOM 2884 O O . HIS A 1 357 ? 5.038 12.070 -14.440 1.00 97.25 357 HIS A O 1
ATOM 2890 N N . HIS A 1 358 ? 5.792 13.584 -12.951 1.00 97.38 358 HIS A N 1
ATOM 2891 C CA . HIS A 1 358 ? 7.019 13.874 -13.684 1.00 97.38 358 HIS A CA 1
ATOM 2892 C C . HIS A 1 358 ? 7.867 12.609 -13.899 1.00 97.38 358 HIS A C 1
ATOM 2894 O O . HIS A 1 358 ? 8.337 12.357 -15.008 1.00 97.38 358 HIS A O 1
ATOM 2900 N N . ALA A 1 359 ? 8.012 11.766 -12.872 1.00 97.38 359 ALA A N 1
ATOM 2901 C CA . ALA A 1 359 ? 8.741 10.508 -12.986 1.00 97.38 359 ALA A CA 1
ATOM 2902 C C . ALA A 1 359 ? 8.114 9.552 -14.014 1.00 97.38 359 ALA A C 1
ATOM 2904 O O . ALA A 1 359 ? 8.835 8.966 -14.821 1.00 97.38 359 ALA A O 1
ATOM 2905 N N . ILE A 1 360 ? 6.781 9.436 -14.027 1.00 96.06 360 ILE A N 1
ATOM 2906 C CA . ILE A 1 360 ? 6.043 8.639 -15.017 1.00 96.06 360 ILE A CA 1
ATOM 2907 C C . ILE A 1 360 ? 6.282 9.192 -16.425 1.00 96.06 360 ILE A C 1
ATOM 2909 O O . ILE A 1 360 ? 6.628 8.423 -17.321 1.00 96.06 360 ILE A O 1
ATOM 2913 N N . THR A 1 361 ? 6.151 10.507 -16.632 1.00 95.31 361 THR A N 1
ATOM 2914 C CA . THR A 1 361 ? 6.335 11.123 -17.957 1.00 95.31 361 THR A CA 1
ATOM 2915 C C . THR A 1 361 ? 7.763 10.980 -18.471 1.00 95.31 361 THR A C 1
ATOM 2917 O O . THR A 1 361 ? 7.962 10.650 -19.638 1.00 95.31 361 THR A O 1
ATOM 2920 N N . THR A 1 362 ? 8.759 11.158 -17.600 1.00 95.88 362 THR A N 1
ATOM 2921 C CA . THR A 1 362 ? 10.177 11.011 -17.945 1.00 95.88 362 THR A CA 1
ATOM 2922 C C . THR A 1 362 ? 10.501 9.567 -18.315 1.00 95.88 362 THR A C 1
ATOM 2924 O O . THR A 1 362 ? 11.159 9.327 -19.324 1.00 95.88 362 THR A O 1
ATOM 2927 N N . LEU A 1 363 ? 9.981 8.591 -17.561 1.00 95.00 363 LEU A N 1
ATOM 2928 C CA . LEU A 1 363 ? 10.162 7.180 -17.895 1.00 95.00 363 LEU A CA 1
ATOM 2929 C C . LEU A 1 363 ? 9.469 6.810 -19.215 1.00 95.00 363 LEU A C 1
ATOM 2931 O O . LEU A 1 363 ? 10.040 6.065 -20.001 1.00 95.00 363 LEU A O 1
ATOM 2935 N N . CYS A 1 364 ? 8.279 7.356 -19.492 1.00 93.25 364 CYS A N 1
ATOM 2936 C CA . CYS A 1 364 ? 7.604 7.162 -20.780 1.00 93.25 364 CYS A CA 1
ATOM 2937 C C . CYS A 1 364 ? 8.429 7.716 -21.947 1.00 93.25 364 CYS A C 1
ATOM 2939 O O . CYS A 1 364 ? 8.544 7.061 -22.978 1.00 93.25 364 CYS A O 1
ATOM 2941 N N . ALA A 1 365 ? 9.008 8.909 -21.792 1.00 92.50 365 ALA A N 1
ATOM 2942 C CA . ALA A 1 365 ? 9.847 9.518 -22.819 1.00 92.50 365 ALA A CA 1
ATOM 2943 C C . ALA A 1 365 ? 11.126 8.706 -23.089 1.00 92.50 365 ALA A C 1
ATOM 2945 O O . ALA A 1 365 ? 11.539 8.602 -24.239 1.00 92.50 365 ALA A O 1
ATOM 2946 N N . GLU A 1 366 ? 11.718 8.103 -22.054 1.00 93.31 366 GLU A N 1
ATOM 2947 C CA . GLU A 1 366 ? 12.915 7.258 -22.177 1.00 93.31 366 GLU A CA 1
ATOM 2948 C C . GLU A 1 366 ? 12.656 5.976 -22.975 1.00 93.31 366 GLU A C 1
ATOM 2950 O O . GLU A 1 366 ? 13.489 5.556 -23.776 1.00 93.31 366 GLU A O 1
ATOM 2955 N N . ILE A 1 367 ? 11.514 5.329 -22.737 1.00 91.38 367 ILE A N 1
ATOM 2956 C CA . ILE A 1 367 ? 11.237 4.013 -23.321 1.00 91.38 367 ILE A CA 1
ATOM 2957 C C . ILE A 1 367 ? 10.576 4.078 -24.695 1.00 91.38 367 ILE A C 1
ATOM 2959 O O . ILE A 1 367 ? 10.642 3.093 -25.434 1.00 91.38 367 ILE A O 1
ATOM 2963 N N . ARG A 1 368 ? 9.952 5.211 -25.044 1.00 86.62 368 ARG A N 1
ATOM 2964 C CA . ARG A 1 368 ? 9.344 5.401 -26.361 1.00 86.62 368 ARG A CA 1
ATOM 2965 C C . ARG A 1 368 ? 10.409 5.268 -27.456 1.00 86.62 368 ARG A C 1
ATOM 2967 O O . ARG A 1 368 ? 11.518 5.786 -27.300 1.00 86.62 368 ARG A O 1
ATOM 2974 N N . PRO A 1 369 ? 10.091 4.599 -28.576 1.00 69.25 369 PRO A N 1
ATOM 2975 C CA . PRO A 1 369 ? 11.005 4.535 -29.703 1.00 69.25 369 PRO A CA 1
ATOM 2976 C C . PRO A 1 369 ? 11.306 5.958 -30.188 1.00 69.25 369 PRO A C 1
ATOM 2978 O O . PRO A 1 369 ? 10.396 6.748 -30.444 1.00 69.25 369 PRO A O 1
ATOM 2981 N N . ARG A 1 370 ? 12.594 6.308 -30.291 1.00 63.19 370 ARG A N 1
ATOM 2982 C CA . ARG A 1 370 ? 12.996 7.542 -30.975 1.00 63.19 370 ARG A CA 1
ATOM 2983 C C . ARG A 1 370 ? 12.630 7.358 -32.444 1.00 63.19 370 ARG A C 1
ATOM 2985 O O . ARG A 1 370 ? 13.046 6.366 -33.034 1.00 63.19 370 ARG A O 1
ATOM 2992 N N . ALA A 1 371 ? 11.825 8.267 -32.995 1.00 49.56 371 ALA A N 1
ATOM 2993 C CA . ALA A 1 371 ? 11.537 8.275 -34.424 1.00 49.56 371 ALA A CA 1
ATOM 2994 C C . ALA A 1 371 ? 12.875 8.340 -35.176 1.00 49.56 371 ALA A C 1
ATOM 2996 O O . ALA A 1 371 ? 13.652 9.273 -34.961 1.00 49.56 371 ALA A O 1
ATOM 2997 N N . SER A 1 372 ? 13.155 7.287 -35.941 1.00 38.00 372 SER A N 1
ATOM 2998 C CA . SER A 1 372 ? 14.322 7.146 -36.814 1.00 38.00 372 SER A CA 1
ATOM 2999 C C . SER A 1 372 ? 14.207 8.043 -38.031 1.00 38.00 372 SER A C 1
ATOM 3001 O O . SER A 1 372 ? 13.104 8.014 -38.630 1.00 38.00 372 SER A O 1
#